Protein AF-A0A9D1J1M6-F1 (afdb_monomer)

InterPro domains:
  IPR025648 Protein of unknown function DUF4358 [PF14270] (63-153)

Nearest PDB structures (foldseek):
  5a3x-assembly3_C  TM=3.896E-01  e=3.042E+00  Homo sapiens
  5aik-assembly4_D  TM=3.920E-01  e=4.622E+00  Homo sapiens
  3anq-assembly3_C  TM=3.663E-01  e=5.208E+00  Homo sapiens

Organism: NCBI:txid2840830

Solvent-accessible surface area (backbone atoms only — not comparable to full-atom values): 14578 Å² total; per-residue (Å²): 144,85,88,88,88,83,91,82,84,89,84,86,86,82,89,84,83,88,88,88,80,90,83,89,82,94,80,86,86,83,83,82,80,76,77,74,76,79,76,79,65,79,86,78,87,47,69,66,58,43,52,48,37,28,45,62,66,43,50,92,50,50,63,45,72,33,79,52,50,72,70,54,40,44,74,65,63,33,82,63,88,50,54,70,45,74,52,34,28,29,36,79,52,85,90,53,76,32,31,44,39,41,33,31,31,32,92,96,28,32,66,63,52,48,51,37,51,48,53,40,51,50,53,55,74,70,48,78,87,52,71,89,50,45,32,46,59,69,32,34,48,78,49,79,55,82,45,34,37,33,40,44,26,46,52,62,83,81,88,64,93,80,75,54,62,66,63,45,24,55,52,22,33,62,39,22,44,49,39,53,51,29,38,51,50,57,80,63,62,67,82,78,77,72,76,71,78,73,82,72,77,78,74,72,84,77,88,84,82,85,84,83,88,82,90,86,91,81,88,83,88,80,86,90,132

Radius of gyration: 32.68 Å; Cα contacts (8 Å, |Δi|>4): 238; chains: 1; bounding box: 110×43×85 Å

Secondary structure (DSSP, 8-state):
-----------------------------S----------PPPPP-HHHHHHHHHHHHGGG--EEEEPPHHHHHHTT---TTEEEEEEEEESSTT---EEEEEEEPTT-HHHHHHHHHHHHHHHHH-TT-GGGHHHHHT-EEEEETTEEEEEE------S----HHHHHHHHHHHHHHHHHHHHHHHT-------------------------------------

Sequence (225 aa):
MKKIIALFLAAAMAVSALTACSSGEEGSPSGSSSSAAESSAPYEFTLDGAYQAVVNAYGEDFLPSMDITEEQLQDMGIDTQYFEEFKAQGPMISTHVDTLIAVKAQPEHAEDVEDELNKYRDSLLEGMNYPMNMPKIQASEVAVYDDYVFFVMLGKYNDTDETDEAALLDYYVEQNDRGLEALHAYFNYQDPVLPEPSESSAESPDSSEEPAASESSAESSAAAQ

pLDDT: mean 78.7, std 23.25, range [30.12, 98.94]

Mean predicted aligned error: 15.89 Å

Structure (mmCIF, N/CA/C/O backbone):
data_AF-A0A9D1J1M6-F1
#
_entry.id   AF-A0A9D1J1M6-F1
#
loop_
_atom_site.group_PDB
_atom_site.id
_atom_site.type_symbol
_atom_site.label_atom_id
_atom_site.label_alt_id
_atom_site.label_comp_id
_atom_site.label_asym_id
_atom_site.label_entity_id
_atom_site.label_seq_id
_atom_site.pdbx_PDB_ins_code
_atom_site.Cartn_x
_atom_site.Cartn_y
_atom_site.Cartn_z
_atom_site.occupancy
_atom_site.B_iso_or_equiv
_atom_site.auth_seq_id
_atom_site.auth_comp_id
_atom_site.auth_asym_id
_atom_site.auth_atom_id
_atom_site.pdbx_PDB_model_num
ATOM 1 N N . MET A 1 1 ? -45.047 -3.208 6.866 1.00 41.97 1 MET A N 1
ATOM 2 C CA . MET A 1 1 ? -45.846 -3.976 7.852 1.00 41.97 1 MET A CA 1
ATOM 3 C C . MET A 1 1 ? -45.294 -5.390 7.987 1.00 41.97 1 MET A C 1
ATOM 5 O O . MET A 1 1 ? -45.596 -6.218 7.142 1.00 41.97 1 MET A O 1
ATOM 9 N N . LYS A 1 2 ? -44.523 -5.664 9.041 1.00 32.91 2 LYS A N 1
ATOM 10 C CA . LYS A 1 2 ? -44.634 -6.835 9.931 1.00 32.91 2 LYS A CA 1
ATOM 11 C C . LYS A 1 2 ? -43.603 -6.632 11.044 1.00 32.91 2 LYS A C 1
ATOM 13 O O . LYS A 1 2 ? -42.450 -6.337 10.771 1.00 32.91 2 LYS A O 1
ATOM 18 N N . LYS A 1 3 ? -44.092 -6.669 12.278 1.00 40.22 3 LYS A N 1
ATOM 19 C CA . LYS A 1 3 ? -43.368 -6.427 13.526 1.00 40.22 3 LYS A CA 1
ATOM 20 C C . LYS A 1 3 ? -42.848 -7.767 14.030 1.00 40.22 3 LYS A C 1
ATOM 22 O O . LYS A 1 3 ? -43.642 -8.704 14.021 1.00 40.22 3 LYS A O 1
ATOM 27 N N . ILE A 1 4 ? -41.627 -7.831 14.556 1.00 61.72 4 ILE A N 1
ATOM 28 C CA . ILE A 1 4 ? -41.276 -8.817 15.586 1.00 61.72 4 ILE A CA 1
ATOM 29 C C . ILE A 1 4 ? -40.471 -8.093 16.668 1.00 61.72 4 ILE A C 1
ATOM 31 O O . ILE A 1 4 ? -39.508 -7.390 16.388 1.00 61.72 4 ILE A O 1
ATOM 35 N N . ILE A 1 5 ? -40.986 -8.211 17.888 1.00 54.03 5 ILE A N 1
ATOM 36 C CA . ILE A 1 5 ? -40.545 -7.623 19.151 1.00 54.03 5 ILE A CA 1
ATOM 37 C C . ILE A 1 5 ? -40.039 -8.785 20.012 1.00 54.03 5 ILE A C 1
ATOM 39 O O . ILE A 1 5 ? -40.757 -9.775 20.128 1.00 54.03 5 ILE A O 1
ATOM 43 N N . ALA A 1 6 ? -38.882 -8.628 20.652 1.00 53.47 6 ALA A N 1
ATOM 44 C CA . ALA A 1 6 ? -38.456 -9.294 21.896 1.00 53.47 6 ALA A CA 1
ATOM 45 C C . ALA A 1 6 ? -37.177 -8.554 22.339 1.00 53.47 6 ALA A C 1
ATOM 47 O O . ALA A 1 6 ? -36.245 -8.496 21.552 1.00 53.47 6 ALA A O 1
ATOM 48 N N . LEU A 1 7 ? -37.040 -7.801 23.437 1.00 44.91 7 LEU A N 1
ATOM 49 C CA . LEU A 1 7 ? -37.496 -7.830 24.836 1.00 44.91 7 LEU A CA 1
ATOM 50 C C . LEU A 1 7 ? -36.997 -9.023 25.671 1.00 44.91 7 LEU A C 1
ATOM 52 O O . LEU A 1 7 ? -37.720 -9.993 25.856 1.00 44.91 7 LEU A O 1
ATOM 56 N N . PHE A 1 8 ? -35.805 -8.862 26.255 1.00 43.75 8 PHE A N 1
ATOM 57 C CA . PHE A 1 8 ? -35.346 -9.492 27.504 1.00 43.75 8 PHE A CA 1
ATOM 58 C C . PHE A 1 8 ? -34.552 -8.420 28.273 1.00 43.75 8 PHE A C 1
ATOM 60 O O . PHE A 1 8 ? -33.518 -7.964 27.806 1.00 43.75 8 PHE A O 1
ATOM 67 N N . LEU A 1 9 ? -35.188 -7.681 29.184 1.00 46.19 9 LEU A N 1
ATOM 68 C CA . LEU A 1 9 ? -35.327 -7.920 30.630 1.00 46.19 9 LEU A CA 1
ATOM 69 C C . LEU A 1 9 ? -33.985 -7.953 31.391 1.00 46.19 9 LEU A C 1
ATOM 71 O O . LEU A 1 9 ? -33.238 -8.922 31.343 1.00 46.19 9 LEU A O 1
ATOM 75 N N . ALA A 1 10 ? -33.744 -6.857 32.110 1.00 53.56 10 ALA A N 1
ATOM 76 C CA . ALA A 1 10 ? -32.601 -6.578 32.967 1.00 53.56 10 ALA A CA 1
ATOM 77 C C . ALA A 1 10 ? -32.531 -7.459 34.226 1.00 53.56 10 ALA A C 1
ATOM 79 O O . ALA A 1 10 ? -33.561 -7.827 34.789 1.00 53.56 10 ALA A O 1
ATOM 80 N N . ALA A 1 11 ? -31.317 -7.638 34.753 1.00 44.97 11 ALA A N 1
ATOM 81 C CA . ALA A 1 11 ? -31.084 -7.842 36.179 1.00 44.97 11 ALA A CA 1
ATOM 82 C C . ALA A 1 11 ? -29.727 -7.238 36.576 1.00 44.97 11 ALA A C 1
ATOM 84 O O . ALA A 1 11 ? -28.669 -7.713 36.176 1.00 44.97 11 ALA A O 1
ATOM 85 N N . ALA A 1 12 ? -29.799 -6.151 37.341 1.00 52.84 12 ALA A N 1
ATOM 86 C CA . ALA A 1 12 ? -28.701 -5.570 38.102 1.00 52.84 12 ALA A CA 1
ATOM 87 C C . ALA A 1 12 ? -28.441 -6.375 39.395 1.00 52.84 12 ALA A C 1
ATOM 89 O O . ALA A 1 12 ? -29.266 -7.213 39.758 1.00 52.84 12 ALA A O 1
ATOM 90 N N . MET A 1 13 ? -27.371 -5.987 40.111 1.00 44.41 13 MET A N 1
ATOM 91 C CA . MET A 1 13 ? -26.877 -6.386 41.454 1.00 44.41 13 MET A CA 1
ATOM 92 C C . MET A 1 13 ? -25.546 -7.166 41.372 1.00 44.41 13 MET A C 1
ATOM 94 O O . MET A 1 13 ? -25.412 -8.043 40.536 1.00 44.41 13 MET A O 1
ATOM 98 N N . ALA A 1 14 ? -24.500 -6.910 42.166 1.00 51.41 14 ALA A N 1
ATOM 99 C CA . ALA A 1 14 ? -24.378 -6.168 43.419 1.00 51.41 14 ALA A CA 1
ATOM 100 C C . ALA A 1 14 ? -22.941 -5.638 43.623 1.00 51.41 14 ALA A C 1
ATOM 102 O O . ALA A 1 14 ? -21.967 -6.284 43.247 1.00 51.41 14 ALA A O 1
ATOM 103 N N . VAL A 1 15 ? -22.830 -4.490 44.297 1.00 52.12 15 VAL A N 1
ATOM 104 C CA . VAL A 1 15 ? -21.609 -3.994 44.950 1.00 52.12 15 VAL A CA 1
ATOM 105 C C . VAL A 1 15 ? -21.406 -4.769 46.255 1.00 52.12 15 VAL A C 1
ATOM 107 O O . VAL A 1 15 ? -22.364 -4.982 46.998 1.00 52.12 15 VAL A O 1
ATOM 110 N N . SER A 1 16 ? -20.173 -5.147 46.585 1.00 58.41 16 SER A N 1
ATOM 111 C CA . SER A 1 16 ? -19.791 -5.522 47.952 1.00 58.41 16 SER A CA 1
ATOM 112 C C . SER A 1 16 ? -18.374 -5.042 48.237 1.00 58.41 16 SER A C 1
ATOM 114 O O . SER A 1 16 ? -17.401 -5.549 47.690 1.00 58.41 16 SER A O 1
ATOM 116 N N . ALA A 1 17 ? -18.295 -4.021 49.085 1.00 51.38 17 ALA A N 1
ATOM 117 C CA . ALA A 1 17 ? -17.073 -3.566 49.719 1.00 51.38 17 ALA A CA 1
ATOM 118 C C . ALA A 1 17 ? -16.898 -4.250 51.087 1.00 51.38 17 ALA A C 1
ATOM 120 O O . ALA A 1 17 ? -17.879 -4.656 51.709 1.00 51.38 17 ALA A O 1
ATOM 121 N N . LEU A 1 18 ? -15.649 -4.195 51.567 1.00 58.84 18 LEU A N 1
ATOM 122 C CA . LEU A 1 18 ? -15.162 -4.386 52.940 1.00 58.84 18 LEU A CA 1
ATOM 123 C C . LEU A 1 18 ? -14.926 -5.838 53.395 1.00 58.84 18 LEU A C 1
ATOM 125 O O . LEU A 1 18 ? -15.854 -6.557 53.742 1.00 58.84 18 LEU A O 1
ATOM 129 N N . THR A 1 19 ? -13.654 -6.190 53.602 1.00 59.72 19 THR A N 1
ATOM 130 C CA . THR A 1 19 ? -13.230 -6.555 54.959 1.00 59.72 19 THR A CA 1
ATOM 131 C C . THR A 1 19 ? -11.745 -6.271 55.158 1.00 59.72 19 THR A C 1
ATOM 133 O O . THR A 1 19 ? -10.896 -6.656 54.359 1.00 59.72 19 THR A O 1
ATOM 136 N N . ALA A 1 20 ? -11.467 -5.544 56.232 1.00 54.44 20 ALA A N 1
ATOM 137 C CA . ALA A 1 20 ? -10.157 -5.195 56.735 1.00 54.44 20 ALA A CA 1
ATOM 138 C C . ALA A 1 20 ? -9.990 -5.875 58.101 1.00 54.44 20 ALA A C 1
ATOM 140 O O . ALA A 1 20 ? -10.814 -5.670 58.990 1.00 54.44 20 ALA A O 1
ATOM 141 N N . CYS A 1 21 ? -8.913 -6.639 58.274 1.00 52.03 21 CYS A N 1
ATOM 142 C CA . CYS A 1 21 ? -8.329 -7.044 59.559 1.00 52.03 21 CYS A CA 1
ATOM 143 C C . CYS A 1 21 ? -6.807 -7.061 59.327 1.00 52.03 21 CYS A C 1
ATOM 145 O O . CYS A 1 21 ? -6.339 -7.796 58.469 1.00 52.03 21 CYS A O 1
ATOM 147 N N . SER A 1 22 ? -6.041 -6.081 59.812 1.00 46.88 22 SER A N 1
ATOM 148 C CA . SER A 1 22 ? -5.546 -5.900 61.189 1.00 46.88 22 SER A CA 1
ATOM 149 C C . SER A 1 22 ? -4.535 -6.967 61.625 1.00 46.88 22 SER A C 1
ATOM 151 O O . SER A 1 22 ? -4.914 -8.074 61.996 1.00 46.88 22 SER A O 1
ATOM 153 N N . SER A 1 23 ? -3.253 -6.586 61.629 1.00 39.72 23 SER A N 1
ATOM 154 C CA . SER A 1 23 ? -2.281 -6.792 62.718 1.00 39.72 23 SER A CA 1
ATOM 155 C C . SER A 1 23 ? -1.057 -5.909 62.437 1.00 39.72 23 SER A C 1
ATOM 157 O O . SER A 1 23 ? -0.583 -5.868 61.304 1.00 39.72 23 SER A O 1
AT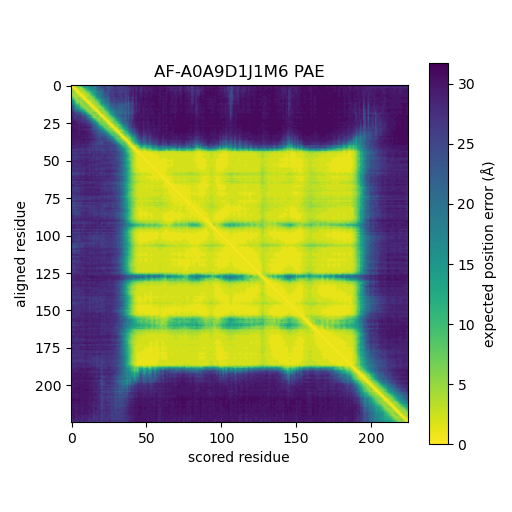OM 159 N N . GLY A 1 24 ? -0.631 -5.124 63.429 1.00 37.62 24 GLY A N 1
ATOM 160 C CA . GLY A 1 24 ? 0.495 -4.192 63.327 1.00 37.62 24 GLY A CA 1
ATOM 161 C C . GLY A 1 24 ? 1.842 -4.844 63.638 1.00 37.62 24 GLY A C 1
ATOM 162 O O . GLY A 1 24 ? 1.874 -5.906 64.245 1.00 37.62 24 GLY A O 1
ATOM 163 N N . GLU A 1 25 ? 2.929 -4.219 63.185 1.00 31.42 25 GLU A N 1
ATOM 164 C CA . GLU A 1 25 ? 4.018 -3.649 63.998 1.00 31.42 25 GLU A CA 1
ATOM 165 C C . GLU A 1 25 ? 5.053 -3.011 63.042 1.00 31.42 25 GLU A C 1
ATOM 167 O O . GLU A 1 25 ? 5.171 -3.409 61.883 1.00 31.42 25 GLU A O 1
ATOM 172 N N . GLU A 1 26 ? 5.764 -1.979 63.500 1.00 38.53 26 GLU A N 1
ATOM 173 C CA . GLU A 1 26 ? 6.730 -1.201 62.718 1.00 38.53 26 GLU A CA 1
ATOM 174 C C . GLU A 1 26 ? 8.027 -1.972 62.409 1.00 38.53 26 GLU A C 1
ATOM 176 O O . GLU A 1 26 ? 8.624 -2.593 63.287 1.00 38.53 26 GLU A O 1
ATOM 181 N N . GLY A 1 27 ? 8.512 -1.847 61.169 1.00 31.48 27 GLY A N 1
ATOM 182 C CA . GLY A 1 27 ? 9.841 -2.299 60.754 1.00 31.48 27 GLY A CA 1
ATOM 183 C C . GLY A 1 27 ? 10.043 -2.218 59.239 1.00 31.48 27 GLY A C 1
ATOM 184 O O . GLY A 1 27 ? 9.613 -3.095 58.502 1.00 31.48 27 GLY A O 1
ATOM 185 N N . SER A 1 28 ? 10.705 -1.165 58.756 1.00 35.59 28 SER A N 1
ATOM 186 C CA . SER A 1 28 ? 11.415 -1.179 57.462 1.00 35.59 28 SER A CA 1
ATOM 187 C C . SER A 1 28 ? 12.867 -1.628 57.691 1.00 35.59 28 SER A C 1
ATOM 189 O O . SER A 1 28 ? 13.349 -1.444 58.810 1.00 35.59 28 SER A O 1
ATOM 191 N N . PRO A 1 29 ? 13.626 -2.091 56.677 1.00 49.19 29 PRO A N 1
ATOM 192 C CA . PRO A 1 29 ? 13.302 -2.205 55.251 1.00 49.19 29 PRO A CA 1
ATOM 193 C C . PRO A 1 29 ? 13.579 -3.617 54.680 1.00 49.19 29 PRO A C 1
ATOM 195 O O . PRO A 1 29 ? 14.157 -4.463 55.354 1.00 49.19 29 PRO A O 1
ATOM 198 N N . SER A 1 30 ? 13.259 -3.804 53.395 1.00 33.66 30 SER A N 1
ATOM 199 C CA . SER A 1 30 ? 13.813 -4.807 52.459 1.00 33.66 30 SER A CA 1
ATOM 200 C C . SER A 1 30 ? 12.783 -5.783 51.889 1.00 33.66 30 SER A C 1
ATOM 202 O O . SER A 1 30 ? 12.118 -6.515 52.614 1.00 33.66 30 SER A O 1
ATOM 204 N N . GLY A 1 31 ? 12.728 -5.808 50.553 1.00 40.62 31 GLY A N 1
ATOM 205 C CA . GLY A 1 31 ? 12.263 -6.956 49.782 1.00 40.62 31 GLY A CA 1
ATOM 206 C C . GLY A 1 31 ? 10.753 -7.129 49.680 1.00 40.62 31 GLY A C 1
ATOM 207 O O . GLY A 1 31 ? 10.252 -8.192 50.021 1.00 40.62 31 GLY A O 1
ATOM 208 N N . SER A 1 32 ? 10.024 -6.137 49.163 1.00 30.12 32 SER A N 1
ATOM 209 C CA . SER A 1 32 ? 8.703 -6.431 48.601 1.00 30.12 32 SER A CA 1
ATOM 210 C C . SER A 1 32 ? 8.890 -6.742 47.127 1.00 30.12 32 SER A C 1
ATOM 212 O O . SER A 1 32 ? 9.084 -5.845 46.309 1.00 30.12 32 SER A O 1
ATOM 214 N N . SER A 1 33 ? 8.864 -8.036 46.820 1.00 40.50 33 SER A N 1
ATOM 215 C CA . SER A 1 33 ? 8.542 -8.557 45.503 1.00 40.50 33 SER A CA 1
ATOM 216 C C . SER A 1 33 ? 7.266 -7.874 45.023 1.00 40.50 33 SER A C 1
ATOM 218 O O . SER A 1 33 ? 6.165 -8.181 45.486 1.00 40.50 33 SER A O 1
ATOM 220 N N . SER A 1 34 ? 7.422 -6.914 44.121 1.00 33.53 34 SER A N 1
ATOM 221 C CA . SER A 1 34 ? 6.343 -6.503 43.245 1.00 33.53 34 SER A CA 1
ATOM 222 C C . SER A 1 34 ? 6.053 -7.714 42.374 1.00 33.53 34 SER A C 1
ATOM 224 O O . SER A 1 34 ? 6.755 -7.964 41.398 1.00 33.53 34 SER A O 1
ATOM 226 N N . SER A 1 35 ? 5.057 -8.506 42.759 1.00 41.12 35 SER A N 1
ATOM 227 C CA . SER A 1 35 ? 4.326 -9.317 41.803 1.00 41.12 35 SER A CA 1
ATOM 228 C C . SER A 1 35 ? 3.724 -8.340 40.798 1.00 41.12 35 SER A C 1
ATOM 230 O O . SER A 1 35 ? 2.645 -7.781 40.998 1.00 41.12 35 SER A O 1
ATOM 232 N N . ALA A 1 36 ? 4.488 -8.070 39.740 1.00 38.53 36 ALA A N 1
ATOM 233 C CA . ALA A 1 36 ? 3.947 -7.581 38.495 1.00 38.53 36 ALA A CA 1
ATOM 234 C C . ALA A 1 36 ? 3.002 -8.686 38.031 1.00 38.53 36 ALA A C 1
ATOM 236 O O . ALA A 1 36 ? 3.422 -9.702 37.488 1.00 38.53 36 ALA A O 1
ATOM 237 N N . ALA A 1 37 ? 1.723 -8.535 38.366 1.00 38.81 37 ALA A N 1
ATOM 238 C CA . ALA A 1 37 ? 0.686 -9.170 37.592 1.00 38.81 37 ALA A CA 1
ATOM 239 C C . ALA A 1 37 ? 0.884 -8.643 36.169 1.00 38.81 37 ALA A C 1
ATOM 241 O O . ALA A 1 37 ? 0.565 -7.486 35.888 1.00 38.81 37 ALA A O 1
ATOM 242 N N . GLU A 1 38 ? 1.511 -9.460 35.325 1.00 43.31 38 GLU A N 1
ATOM 243 C CA . GLU A 1 38 ? 1.530 -9.263 33.886 1.00 43.31 38 GLU A CA 1
ATOM 244 C C . GLU A 1 38 ? 0.080 -9.278 33.423 1.00 43.31 38 GLU A C 1
ATOM 246 O O . GLU A 1 38 ? -0.565 -10.310 33.254 1.00 43.31 38 GLU A O 1
ATOM 251 N N . SER A 1 39 ? -0.470 -8.076 33.316 1.00 42.88 39 SER A N 1
ATOM 252 C CA . SER A 1 39 ? -1.689 -7.822 32.583 1.00 42.88 39 SER A CA 1
ATOM 253 C C . SER A 1 39 ? -1.329 -7.937 31.108 1.00 42.88 39 SER A C 1
ATOM 255 O O . SER A 1 39 ? -1.048 -6.925 30.469 1.00 42.88 39 SER A O 1
ATOM 257 N N . SER A 1 40 ? -1.345 -9.156 30.569 1.00 54.44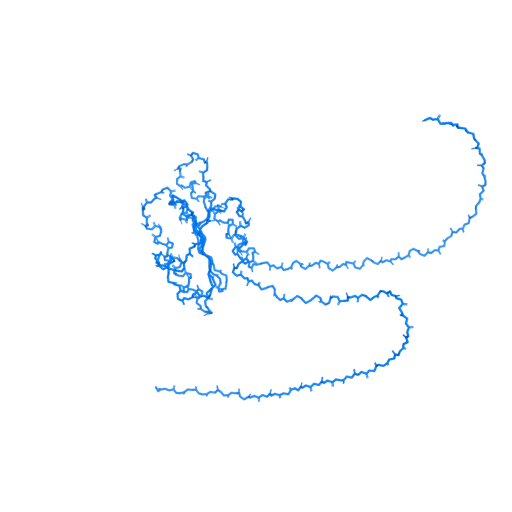 40 SER A N 1
ATOM 258 C CA . SER A 1 40 ? -1.388 -9.386 29.126 1.00 54.44 40 SER A CA 1
ATOM 259 C C . SER A 1 40 ? -2.766 -8.941 28.619 1.00 54.44 40 SER A C 1
ATOM 261 O O . SER A 1 40 ? -3.666 -9.752 28.382 1.00 54.44 40 SER A O 1
ATOM 263 N N . ALA A 1 41 ? -2.981 -7.625 28.546 1.00 54.28 41 ALA A N 1
ATOM 264 C CA . ALA A 1 41 ? -4.048 -7.098 27.714 1.00 54.28 41 ALA A CA 1
ATOM 265 C C . ALA A 1 41 ? -3.773 -7.595 26.285 1.00 54.28 41 ALA A C 1
ATOM 267 O O . ALA A 1 41 ? -2.607 -7.605 25.881 1.00 54.28 41 ALA A O 1
ATOM 268 N N . PRO A 1 42 ? -4.794 -8.060 25.545 1.00 64.31 42 PRO A N 1
ATOM 269 C CA . PRO A 1 42 ? -4.594 -8.475 24.165 1.00 64.31 42 PRO A CA 1
ATOM 270 C C . PRO A 1 42 ? -3.923 -7.330 23.405 1.00 64.31 42 PRO A C 1
ATOM 272 O O . PRO A 1 42 ? -4.340 -6.178 23.536 1.00 64.31 42 PRO A O 1
ATOM 275 N N . TYR A 1 43 ? -2.852 -7.647 22.676 1.00 70.31 43 TYR A N 1
ATOM 276 C CA . TYR A 1 43 ? -2.186 -6.684 21.810 1.00 70.31 43 TYR A CA 1
ATOM 277 C C . TYR A 1 43 ? -3.221 -6.132 20.824 1.00 70.31 43 TYR A C 1
ATOM 279 O O . TYR A 1 43 ? -3.854 -6.898 20.099 1.00 70.31 43 TYR A O 1
ATOM 287 N N . GLU A 1 44 ? -3.446 -4.819 20.850 1.00 85.69 44 GLU A N 1
ATOM 288 C CA . GLU A 1 44 ? -4.394 -4.162 19.954 1.00 85.69 44 GLU A CA 1
ATOM 289 C C . GLU A 1 44 ? -3.656 -3.718 18.689 1.00 85.69 44 GLU A C 1
ATOM 291 O O . GLU A 1 44 ? -2.724 -2.911 18.746 1.00 85.69 44 GLU A O 1
ATOM 296 N N . PHE A 1 45 ? -4.069 -4.254 17.541 1.00 92.50 45 PHE A N 1
ATOM 297 C CA . PHE A 1 45 ? -3.564 -3.811 16.247 1.00 92.50 45 PHE A CA 1
ATOM 298 C C . PHE A 1 45 ? -4.104 -2.423 15.911 1.00 92.50 45 PHE A C 1
ATOM 300 O O . PHE A 1 45 ? -5.273 -2.126 16.150 1.00 92.50 45 PHE A O 1
ATOM 307 N N . THR A 1 46 ? -3.253 -1.585 15.323 1.00 96.69 46 THR A N 1
ATOM 308 C CA . THR A 1 46 ? -3.599 -0.223 14.900 1.00 96.69 46 THR A CA 1
ATOM 309 C C . THR A 1 46 ? -3.198 -0.008 13.449 1.00 96.69 46 THR A C 1
ATOM 311 O O . THR A 1 46 ? -2.225 -0.604 12.975 1.00 96.69 46 THR A O 1
ATOM 314 N N . LEU A 1 47 ? -3.904 0.892 12.759 1.00 98.06 47 LEU A N 1
ATOM 315 C CA . LEU A 1 47 ? -3.585 1.238 11.377 1.00 98.06 47 LEU A CA 1
ATOM 316 C C . LEU A 1 47 ? -2.169 1.821 11.257 1.00 98.06 47 LEU A C 1
ATOM 318 O O . LEU A 1 47 ? -1.402 1.398 10.393 1.00 98.06 47 LEU A O 1
ATOM 322 N N . ASP A 1 48 ? -1.794 2.752 12.144 1.00 97.75 48 ASP A N 1
ATOM 323 C CA . ASP A 1 48 ? -0.448 3.338 12.132 1.00 97.75 48 ASP A CA 1
ATOM 324 C C . ASP A 1 48 ? 0.629 2.289 12.436 1.00 97.75 48 ASP A C 1
ATOM 326 O O . ASP A 1 48 ? 1.653 2.272 11.761 1.00 97.75 48 ASP A O 1
ATOM 330 N N . GLY A 1 49 ? 0.392 1.358 13.366 1.00 97.62 49 GLY A N 1
ATOM 331 C CA . GLY A 1 49 ? 1.328 0.268 13.649 1.00 97.62 49 GLY A CA 1
ATOM 332 C C . GLY A 1 49 ? 1.587 -0.625 12.432 1.00 97.62 49 GLY A C 1
ATOM 333 O O . GLY A 1 49 ? 2.746 -0.865 12.089 1.00 97.62 49 GLY A O 1
ATOM 334 N N . ALA A 1 50 ? 0.526 -1.045 11.736 1.00 98.25 50 ALA A N 1
ATOM 335 C CA . ALA A 1 50 ? 0.634 -1.820 10.500 1.00 98.25 50 ALA A CA 1
ATOM 336 C C . ALA A 1 50 ? 1.343 -1.024 9.390 1.00 98.25 50 ALA A C 1
ATOM 338 O O . ALA A 1 50 ? 2.254 -1.532 8.735 1.00 98.25 50 ALA A O 1
ATOM 339 N N . TYR A 1 51 ? 0.991 0.254 9.223 1.00 98.56 51 TYR A N 1
ATOM 340 C CA . TYR A 1 51 ? 1.635 1.145 8.259 1.00 98.56 51 TYR A CA 1
ATOM 341 C C . TYR A 1 51 ? 3.139 1.282 8.528 1.00 98.56 51 TYR A C 1
ATOM 343 O O . TYR A 1 51 ? 3.956 1.159 7.617 1.00 98.56 51 TYR A O 1
ATOM 351 N N . GLN A 1 52 ? 3.529 1.515 9.785 1.00 98.38 52 GLN A N 1
ATOM 352 C CA . GLN A 1 52 ? 4.935 1.633 10.170 1.00 98.38 52 GLN A CA 1
ATOM 353 C C . GLN A 1 52 ? 5.688 0.311 10.017 1.00 98.38 52 GLN A C 1
ATOM 355 O O . GLN A 1 52 ? 6.874 0.337 9.699 1.00 98.38 52 GLN A O 1
ATOM 360 N N . ALA A 1 53 ? 5.036 -0.840 10.205 1.00 98.31 53 ALA A N 1
ATOM 361 C CA . ALA A 1 53 ? 5.653 -2.136 9.930 1.00 98.31 53 ALA A CA 1
ATOM 362 C C . ALA A 1 53 ? 6.097 -2.233 8.462 1.00 98.31 53 ALA A C 1
ATOM 364 O O . ALA A 1 53 ? 7.245 -2.595 8.199 1.00 98.31 53 ALA A O 1
ATOM 365 N N . VAL A 1 54 ? 5.240 -1.809 7.524 1.00 98.56 54 VAL A N 1
ATOM 366 C CA . VAL A 1 54 ? 5.588 -1.732 6.098 1.00 98.56 54 VAL A CA 1
ATOM 367 C C . VAL A 1 54 ? 6.727 -0.740 5.870 1.00 98.56 54 VAL A C 1
ATOM 369 O O . VAL A 1 54 ? 7.748 -1.118 5.305 1.00 98.56 54 VAL A O 1
ATOM 372 N N . VAL A 1 55 ? 6.619 0.501 6.358 1.00 98.19 55 VAL A N 1
ATOM 373 C CA . VAL A 1 55 ? 7.680 1.520 6.195 1.00 98.19 55 VAL A CA 1
ATOM 374 C C . VAL A 1 55 ? 9.036 1.006 6.690 1.00 98.19 55 VAL A C 1
ATOM 376 O O . VAL A 1 55 ? 10.042 1.129 5.992 1.00 98.19 55 VAL A O 1
ATOM 379 N N . ASN A 1 56 ? 9.071 0.370 7.862 1.00 97.94 56 ASN A N 1
ATOM 380 C CA . ASN A 1 56 ? 10.293 -0.180 8.447 1.00 97.94 56 ASN A CA 1
ATOM 381 C C . ASN A 1 56 ? 10.874 -1.345 7.634 1.00 97.94 56 ASN A C 1
ATOM 383 O O . ASN A 1 56 ? 12.095 -1.490 7.584 1.00 97.94 56 ASN A O 1
ATOM 387 N N . ALA A 1 57 ? 10.034 -2.159 6.987 1.00 97.94 57 ALA A N 1
ATOM 388 C CA . ALA A 1 57 ? 10.484 -3.269 6.146 1.00 97.94 57 ALA A CA 1
ATOM 389 C C . ALA A 1 57 ? 11.259 -2.798 4.902 1.00 97.94 57 ALA A C 1
ATOM 391 O O . ALA A 1 57 ? 12.149 -3.508 4.420 1.00 97.94 57 ALA A O 1
ATOM 392 N N . TYR A 1 58 ? 10.959 -1.593 4.407 1.00 97.06 58 TYR A N 1
ATOM 393 C CA . TYR A 1 58 ? 11.670 -0.972 3.287 1.00 97.06 58 TYR A CA 1
ATOM 394 C C . TYR A 1 58 ? 12.796 -0.032 3.736 1.00 97.06 58 TYR A C 1
ATOM 396 O O . TYR A 1 58 ? 13.821 0.051 3.060 1.00 97.06 58 TYR A O 1
ATOM 404 N N . GLY A 1 59 ? 12.658 0.652 4.874 1.00 96.06 59 GLY A N 1
ATOM 405 C CA . GLY A 1 59 ? 13.666 1.593 5.361 1.00 96.06 59 GLY A CA 1
ATOM 406 C C . GLY A 1 59 ? 13.928 2.712 4.347 1.00 96.06 59 GLY A C 1
ATOM 407 O O . GLY A 1 59 ? 13.012 3.435 3.966 1.00 96.06 59 GLY A O 1
ATOM 408 N N . GLU A 1 60 ? 15.175 2.848 3.890 1.00 93.31 60 GLU A N 1
ATOM 409 C CA . GLU A 1 60 ? 15.553 3.846 2.873 1.00 93.31 60 GLU A CA 1
ATOM 410 C C . GLU A 1 60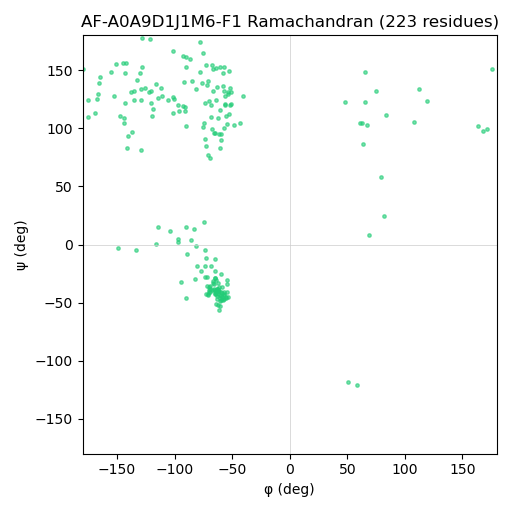 ? 14.964 3.554 1.481 1.00 93.31 60 GLU A C 1
ATOM 412 O O . GLU A 1 60 ? 14.875 4.463 0.658 1.00 93.31 60 GLU A O 1
ATOM 417 N N . ASP A 1 61 ? 14.525 2.316 1.224 1.00 94.44 61 ASP A N 1
ATOM 418 C CA . ASP A 1 61 ? 13.878 1.929 -0.034 1.00 94.44 61 ASP A CA 1
ATOM 419 C C . ASP A 1 61 ? 12.381 2.305 -0.068 1.00 94.44 61 ASP A C 1
ATOM 421 O O . ASP A 1 61 ? 11.709 2.056 -1.070 1.00 94.44 61 ASP A O 1
ATOM 425 N N . PHE A 1 62 ? 11.830 2.895 1.003 1.00 96.06 62 PHE A N 1
ATOM 426 C CA . PHE A 1 62 ? 10.444 3.362 1.021 1.00 96.06 62 PHE A CA 1
ATOM 427 C C . PHE A 1 62 ? 10.310 4.659 0.209 1.00 96.06 62 PHE A C 1
ATOM 429 O O . PHE A 1 62 ? 10.672 5.746 0.660 1.00 96.06 62 PHE A O 1
ATOM 436 N N . LEU A 1 63 ? 9.805 4.538 -1.020 1.00 94.69 63 LEU A N 1
ATOM 437 C CA . LEU A 1 63 ? 9.694 5.647 -1.976 1.00 94.69 63 LEU A CA 1
ATOM 438 C C . LEU A 1 63 ? 8.473 6.574 -1.803 1.00 94.69 63 LEU A C 1
ATOM 440 O O . LEU A 1 63 ? 8.594 7.759 -2.163 1.00 94.69 63 LEU A O 1
ATOM 444 N N . PRO A 1 64 ? 7.307 6.113 -1.301 1.00 97.19 64 PRO A N 1
ATOM 445 C CA . PRO A 1 64 ? 6.203 7.018 -1.023 1.00 97.19 64 PRO A CA 1
ATOM 446 C C . PRO A 1 64 ? 6.627 8.118 -0.044 1.00 97.19 64 PRO A C 1
ATOM 448 O O . PRO A 1 64 ? 7.296 7.879 0.956 1.00 97.19 64 PRO A O 1
ATOM 451 N N . SER A 1 65 ? 6.296 9.359 -0.381 1.00 96.25 65 SER A N 1
ATOM 452 C CA . SER A 1 65 ? 6.822 10.550 0.303 1.00 96.25 65 SER A CA 1
ATOM 453 C C . SER A 1 65 ? 5.858 11.735 0.312 1.00 96.25 65 SER A C 1
ATOM 455 O O . SER A 1 65 ? 6.163 12.765 0.914 1.00 96.25 65 SER A O 1
ATOM 457 N N . MET A 1 66 ? 4.699 11.606 -0.335 1.00 97.50 66 MET A N 1
ATOM 458 C CA . MET A 1 66 ? 3.606 12.566 -0.237 1.00 97.50 66 MET A CA 1
ATOM 459 C C . MET A 1 66 ? 2.362 11.880 0.296 1.00 97.50 66 MET A C 1
ATOM 461 O O . MET A 1 66 ? 1.967 10.842 -0.232 1.00 97.50 66 MET A O 1
ATOM 465 N N . ASP A 1 67 ? 1.727 12.502 1.285 1.00 98.12 67 ASP A N 1
ATOM 466 C CA . ASP A 1 67 ? 0.398 12.101 1.733 1.00 98.12 67 ASP A CA 1
ATOM 467 C C . ASP A 1 67 ? -0.615 12.295 0.600 1.00 98.12 67 ASP A C 1
ATOM 469 O O . ASP A 1 67 ? -0.613 13.321 -0.084 1.00 98.12 67 ASP A O 1
ATOM 473 N N . ILE A 1 68 ? -1.479 11.300 0.421 1.00 98.50 68 ILE A N 1
ATOM 47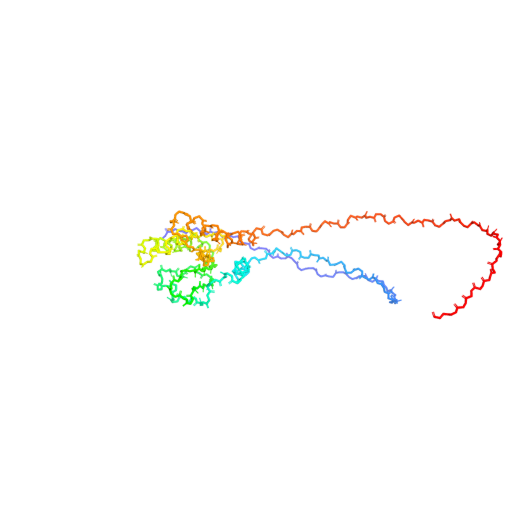4 C CA . ILE A 1 68 ? -2.631 11.353 -0.474 1.00 98.50 68 ILE A CA 1
ATOM 475 C C . ILE A 1 68 ? -3.838 11.722 0.387 1.00 98.50 68 ILE A C 1
ATOM 477 O O . ILE A 1 68 ? -4.167 11.024 1.347 1.00 98.50 68 ILE A O 1
ATOM 481 N N . THR A 1 69 ? -4.482 12.845 0.078 1.00 98.25 69 THR A N 1
ATOM 482 C CA . THR A 1 69 ? -5.686 13.288 0.789 1.00 98.25 69 THR A CA 1
ATOM 483 C C . THR A 1 69 ? -6.909 12.465 0.385 1.00 98.25 69 THR A C 1
ATOM 485 O O . THR A 1 69 ? -6.919 11.803 -0.650 1.00 98.25 69 THR A O 1
ATOM 488 N N . GLU A 1 70 ? -7.983 12.554 1.171 1.00 97.94 70 GLU A N 1
ATOM 489 C CA . GLU A 1 70 ? -9.260 11.910 0.836 1.00 97.94 70 GLU A CA 1
ATOM 490 C C . GLU A 1 70 ? -9.795 12.359 -0.537 1.00 97.94 70 GLU A C 1
ATOM 492 O O . GLU A 1 70 ? -10.217 11.532 -1.338 1.00 97.94 70 GLU A O 1
ATOM 497 N N . GLU A 1 71 ? -9.704 13.659 -0.842 1.00 98.25 71 GLU A N 1
ATOM 498 C CA . GLU A 1 71 ? -10.082 14.217 -2.150 1.00 98.25 71 GLU A CA 1
ATOM 499 C C . GLU A 1 71 ? -9.272 13.576 -3.286 1.00 98.25 71 GLU A C 1
ATOM 501 O O . GLU A 1 71 ? -9.827 13.211 -4.317 1.00 98.25 71 GLU A O 1
ATOM 506 N N . GLN A 1 72 ? -7.968 13.366 -3.079 1.00 97.94 72 GLN A N 1
ATOM 507 C CA . GLN A 1 72 ? -7.117 12.722 -4.077 1.00 97.94 72 GLN A CA 1
ATOM 508 C C . GLN A 1 72 ? -7.443 11.234 -4.252 1.00 97.94 72 GLN A C 1
ATOM 510 O O . GLN A 1 72 ? -7.399 10.751 -5.379 1.00 97.94 72 GLN A O 1
ATOM 515 N N . LEU A 1 73 ? -7.806 10.511 -3.185 1.00 98.38 73 LEU A N 1
ATOM 516 C CA . LEU A 1 73 ? -8.290 9.127 -3.298 1.00 98.38 73 LEU A CA 1
ATOM 517 C C . LEU A 1 73 ? -9.583 9.058 -4.126 1.00 98.38 73 LEU A C 1
ATOM 519 O O . LEU A 1 73 ? -9.700 8.224 -5.022 1.00 98.38 73 LEU A O 1
ATOM 523 N N . GLN A 1 74 ? -10.514 9.986 -3.900 1.00 97.75 74 GLN A N 1
ATOM 524 C CA . GLN A 1 74 ? -11.746 10.081 -4.688 1.00 97.75 74 GLN A CA 1
ATOM 525 C C . GLN A 1 74 ? -11.463 10.418 -6.160 1.00 97.75 74 GLN A C 1
ATOM 527 O O . GLN A 1 74 ? -12.061 9.814 -7.052 1.00 97.75 74 GLN A O 1
ATOM 532 N N . ASP A 1 75 ? -10.510 11.314 -6.433 1.00 97.00 75 ASP A N 1
ATOM 533 C CA . ASP A 1 75 ? -10.047 11.625 -7.793 1.00 97.00 75 ASP A CA 1
ATOM 534 C C . ASP A 1 75 ? -9.369 10.423 -8.478 1.00 97.00 75 ASP A C 1
ATOM 536 O O . ASP A 1 75 ? -9.451 10.273 -9.699 1.00 97.00 75 ASP A O 1
ATOM 540 N N . MET A 1 76 ? -8.728 9.541 -7.702 1.00 94.44 76 MET A N 1
ATOM 541 C CA . MET A 1 76 ? -8.198 8.252 -8.168 1.00 94.44 76 MET A CA 1
ATOM 542 C C . MET A 1 76 ? -9.303 7.217 -8.432 1.00 94.44 76 MET A C 1
ATOM 544 O O . MET A 1 76 ? -9.016 6.133 -8.937 1.00 94.44 76 MET A O 1
ATOM 548 N N . GLY A 1 77 ? -10.562 7.550 -8.135 1.00 96.06 77 GLY A N 1
ATOM 549 C CA . GLY A 1 77 ? -11.710 6.674 -8.322 1.00 96.06 77 GLY A CA 1
ATOM 550 C C . GLY A 1 77 ? -11.900 5.662 -7.198 1.00 96.06 77 GLY A C 1
ATOM 551 O O . GLY A 1 77 ? -12.497 4.624 -7.473 1.00 96.06 77 GLY A O 1
ATOM 552 N N . ILE A 1 78 ? -11.388 5.960 -5.995 1.00 98.25 78 ILE A N 1
ATOM 553 C CA . ILE A 1 78 ? -11.573 5.179 -4.766 1.00 9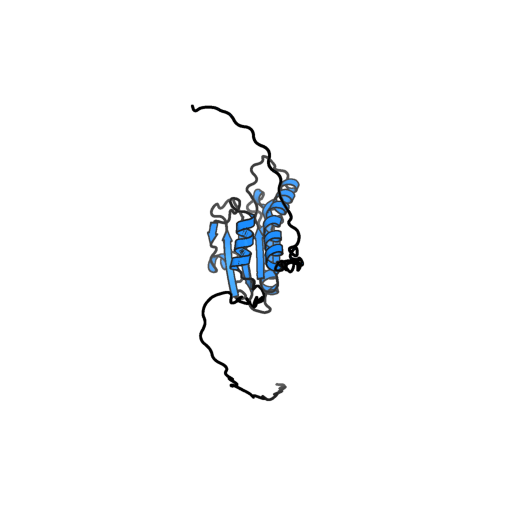8.25 78 ILE A CA 1
ATOM 554 C C . ILE A 1 78 ? -12.636 5.867 -3.905 1.00 98.25 78 ILE A C 1
ATOM 556 O O . ILE A 1 78 ? -12.428 6.968 -3.393 1.00 98.25 78 ILE A O 1
ATOM 560 N N . ASP A 1 79 ? -13.781 5.217 -3.733 1.00 96.19 79 ASP A N 1
ATOM 561 C CA . ASP A 1 79 ? -14.821 5.643 -2.799 1.00 96.19 79 ASP A CA 1
ATOM 562 C C . ASP A 1 79 ? -14.392 5.451 -1.332 1.00 96.19 79 ASP A C 1
ATOM 564 O O . ASP A 1 79 ? -14.065 4.350 -0.891 1.00 96.19 79 ASP A O 1
ATOM 568 N N . THR A 1 80 ? -14.416 6.538 -0.559 1.00 97.62 80 THR A N 1
ATOM 569 C CA . THR A 1 80 ? -13.964 6.578 0.840 1.00 97.62 80 THR A CA 1
ATOM 570 C C . THR A 1 80 ? -15.104 6.426 1.850 1.00 97.62 80 THR A C 1
ATOM 572 O O . THR A 1 80 ? -14.862 6.469 3.056 1.00 97.62 80 THR A O 1
ATOM 575 N N . GLN A 1 81 ? -16.354 6.231 1.404 1.00 97.81 81 GLN A N 1
ATOM 576 C CA . GLN A 1 81 ? -17.532 6.246 2.285 1.00 97.81 81 GLN A CA 1
ATOM 577 C C . GLN A 1 81 ? -17.512 5.189 3.403 1.00 97.81 81 GLN A C 1
ATOM 579 O O . GLN A 1 81 ? -18.156 5.387 4.436 1.00 97.81 81 GLN A O 1
ATOM 584 N N . TYR A 1 82 ? -16.783 4.088 3.202 1.00 98.25 82 TYR A N 1
ATOM 585 C CA . TYR A 1 82 ? -16.670 2.973 4.146 1.00 98.25 82 TYR A CA 1
ATOM 586 C C . TYR A 1 82 ? -15.419 3.039 5.023 1.00 98.25 82 TYR A C 1
ATOM 588 O O . TYR A 1 82 ? -15.160 2.117 5.792 1.00 98.25 82 TYR A O 1
ATOM 596 N N . PHE A 1 83 ? -14.630 4.109 4.933 1.00 98.38 83 PHE A N 1
ATOM 597 C CA . PHE A 1 83 ? -13.403 4.228 5.711 1.00 98.38 83 PHE A CA 1
ATOM 598 C C . PHE A 1 83 ? -13.754 4.713 7.125 1.00 98.38 83 PHE A C 1
ATOM 600 O O . PHE A 1 83 ? -14.554 5.635 7.302 1.00 98.38 83 PHE A O 1
ATOM 607 N N . GLU A 1 84 ? -13.181 4.078 8.145 1.00 98.38 84 GLU A N 1
ATOM 608 C CA . GLU A 1 84 ? -13.157 4.583 9.523 1.00 98.38 84 GLU A CA 1
ATOM 609 C C . GLU A 1 84 ? -11.906 5.448 9.739 1.00 98.38 84 GLU A C 1
ATOM 611 O O . GLU A 1 84 ? -11.988 6.560 10.261 1.00 98.38 84 GLU A O 1
ATOM 616 N N . GLU 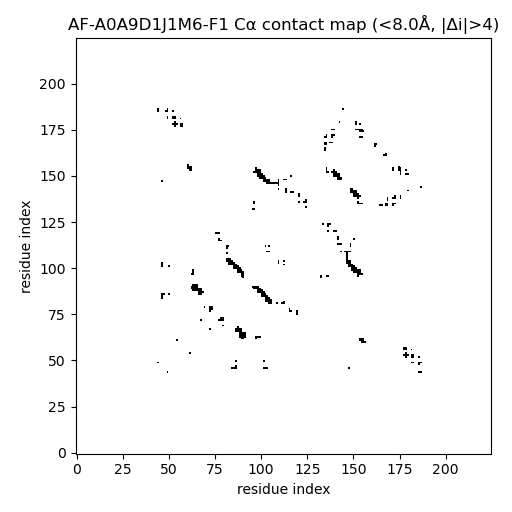A 1 85 ? -10.753 4.950 9.293 1.00 98.50 85 GLU A N 1
ATOM 617 C CA . GLU A 1 85 ? -9.450 5.617 9.334 1.00 98.50 85 GLU A CA 1
ATOM 618 C C . GLU A 1 85 ? -8.678 5.261 8.059 1.00 98.50 85 GLU A C 1
ATOM 620 O O . GLU A 1 85 ? -8.814 4.153 7.540 1.00 98.50 85 GLU A O 1
ATOM 625 N N . PHE A 1 86 ? -7.844 6.167 7.548 1.00 98.75 86 PHE A N 1
ATOM 626 C CA . PHE A 1 86 ? -6.943 5.839 6.448 1.00 98.75 86 PHE A CA 1
ATOM 627 C C . PHE A 1 86 ? -5.604 6.563 6.565 1.00 98.75 86 PHE A C 1
ATOM 629 O O . PHE A 1 86 ? -5.491 7.635 7.163 1.00 98.75 86 PHE A O 1
ATOM 636 N N . LYS A 1 87 ? -4.592 5.979 5.929 1.00 98.75 87 LYS A N 1
ATOM 637 C CA . LYS A 1 87 ? -3.287 6.584 5.697 1.00 98.75 87 LYS A CA 1
ATOM 638 C C . LYS A 1 87 ? -2.793 6.149 4.330 1.00 98.75 87 LYS A C 1
ATOM 640 O O . LYS A 1 87 ? -2.662 4.958 4.064 1.00 98.75 87 LYS A O 1
ATOM 645 N N . ALA A 1 88 ? -2.531 7.114 3.462 1.00 98.69 88 ALA A N 1
ATOM 646 C CA . ALA A 1 88 ? -2.150 6.847 2.088 1.00 98.69 88 ALA A CA 1
ATOM 647 C C . ALA A 1 88 ? -0.970 7.727 1.691 1.00 98.69 88 ALA A C 1
ATOM 649 O O . ALA A 1 88 ? -0.992 8.934 1.934 1.00 98.69 88 ALA A O 1
ATOM 650 N N . GLN A 1 89 ? 0.050 7.129 1.080 1.00 98.56 89 GLN A N 1
ATOM 651 C CA . GLN A 1 89 ? 1.174 7.860 0.510 1.00 98.56 89 GLN A CA 1
ATOM 652 C C . GLN A 1 89 ? 1.491 7.369 -0.896 1.00 98.56 89 GLN A C 1
ATOM 654 O O . GLN A 1 89 ? 1.467 6.171 -1.180 1.00 98.56 89 GLN A O 1
ATOM 659 N N . GLY A 1 90 ? 1.832 8.325 -1.754 1.00 97.31 90 GLY A N 1
ATOM 660 C CA . GLY A 1 90 ? 2.344 8.103 -3.101 1.00 97.31 90 GLY A CA 1
ATOM 661 C C . GLY A 1 90 ? 3.726 8.734 -3.279 1.00 97.31 90 GLY A C 1
ATOM 662 O O . GLY A 1 90 ? 4.243 9.406 -2.373 1.00 97.31 90 GLY A O 1
ATOM 663 N N . PRO A 1 91 ? 4.360 8.557 -4.445 1.00 94.06 91 PRO A N 1
ATOM 664 C CA . PRO A 1 91 ? 5.699 9.058 -4.680 1.00 94.06 91 PRO A CA 1
ATOM 665 C C . PRO A 1 91 ? 5.651 10.525 -5.123 1.00 94.06 91 PRO A C 1
ATOM 667 O O . PRO A 1 91 ? 4.831 10.925 -5.947 1.00 94.06 91 PRO A O 1
ATOM 670 N N . MET A 1 92 ? 6.596 11.341 -4.648 1.00 92.12 92 MET A N 1
ATOM 671 C CA . MET A 1 92 ? 6.750 12.719 -5.139 1.00 92.12 92 MET A CA 1
ATOM 672 C C . MET A 1 92 ? 7.161 12.785 -6.624 1.00 92.12 92 MET A C 1
ATOM 674 O O . MET A 1 92 ? 6.861 13.759 -7.316 1.00 92.12 92 MET A O 1
ATOM 678 N N . ILE A 1 93 ? 7.879 11.774 -7.121 1.00 87.06 93 ILE A N 1
ATOM 679 C CA . ILE A 1 93 ? 8.392 11.723 -8.495 1.00 87.06 93 ILE A CA 1
ATOM 680 C C . ILE A 1 93 ? 7.358 11.040 -9.395 1.00 87.06 93 ILE A C 1
ATOM 682 O O . ILE A 1 93 ? 7.134 9.841 -9.276 1.00 87.06 93 ILE A O 1
ATOM 686 N N . SER A 1 94 ? 6.788 11.779 -10.351 1.00 81.69 94 SER A N 1
ATOM 687 C CA . SER A 1 94 ? 5.656 11.324 -11.180 1.00 81.69 94 SER A CA 1
ATOM 688 C C . SER A 1 94 ? 5.941 10.143 -12.117 1.00 81.69 94 SER A C 1
ATOM 690 O O . SER A 1 94 ? 5.012 9.598 -12.699 1.00 81.69 94 SER A O 1
ATOM 692 N N . THR A 1 95 ? 7.206 9.771 -12.329 1.00 83.12 95 THR A N 1
ATOM 693 C CA . THR A 1 95 ? 7.557 8.565 -13.100 1.00 83.12 95 THR A CA 1
ATOM 694 C C . THR A 1 95 ? 7.453 7.289 -12.271 1.00 83.12 95 THR A C 1
ATOM 696 O O . THR A 1 95 ? 7.400 6.207 -12.848 1.00 83.12 95 THR A O 1
ATOM 699 N N . HIS A 1 96 ? 7.439 7.404 -10.942 1.00 88.50 96 HIS A N 1
ATOM 700 C CA . HIS A 1 96 ? 7.231 6.282 -10.036 1.00 88.50 96 HIS A CA 1
ATOM 701 C C . HIS A 1 96 ? 5.742 6.115 -9.750 1.00 88.50 96 HIS A C 1
ATOM 703 O O . HIS A 1 96 ? 4.977 7.077 -9.798 1.00 88.50 96 HIS A O 1
ATOM 709 N N . VAL A 1 97 ? 5.349 4.883 -9.439 1.00 92.81 97 VAL A N 1
ATOM 710 C CA . VAL A 1 97 ? 3.962 4.532 -9.099 1.00 92.81 97 VAL A CA 1
ATOM 711 C C . VAL A 1 97 ? 3.828 4.022 -7.667 1.00 92.81 97 VAL A C 1
ATOM 713 O O . VAL A 1 97 ? 2.724 3.717 -7.246 1.00 92.81 97 VAL A O 1
ATOM 716 N N . ASP A 1 98 ? 4.927 3.960 -6.909 1.00 96.25 98 ASP A N 1
ATOM 717 C CA . ASP A 1 98 ? 4.967 3.410 -5.555 1.00 96.25 98 ASP A CA 1
ATOM 718 C C . ASP A 1 98 ? 3.916 4.029 -4.638 1.00 96.25 98 ASP A C 1
ATOM 720 O O . ASP A 1 98 ? 3.998 5.207 -4.296 1.00 96.25 98 ASP A O 1
ATOM 724 N N . THR A 1 99 ? 2.934 3.225 -4.246 1.00 98.12 99 THR A N 1
ATOM 725 C CA . THR A 1 99 ? 1.760 3.679 -3.508 1.00 98.12 99 THR A CA 1
ATOM 726 C C . THR A 1 99 ? 1.441 2.677 -2.409 1.00 98.12 99 THR A C 1
ATOM 728 O O . THR A 1 99 ? 1.368 1.473 -2.654 1.00 98.12 99 THR A O 1
ATOM 731 N N . LEU A 1 100 ? 1.236 3.192 -1.199 1.00 98.81 100 LEU A N 1
ATOM 732 C CA . LEU A 1 100 ? 0.702 2.442 -0.070 1.00 98.81 100 LEU A CA 1
ATOM 733 C C . LEU A 1 100 ? -0.580 3.127 0.390 1.00 98.81 100 LEU A C 1
ATOM 735 O O . LEU A 1 100 ? -0.546 4.301 0.760 1.00 98.81 100 LEU A O 1
ATOM 739 N N . ILE A 1 101 ? -1.692 2.398 0.382 1.00 98.88 101 ILE A N 1
ATOM 740 C CA . ILE A 1 101 ? -2.971 2.845 0.942 1.00 98.88 101 ILE A CA 1
ATOM 741 C C . ILE A 1 101 ? -3.325 1.864 2.050 1.00 98.88 101 ILE A C 1
ATOM 743 O O . ILE A 1 101 ? -3.505 0.682 1.783 1.00 98.88 101 ILE A O 1
ATOM 747 N N . ALA A 1 102 ? -3.402 2.348 3.283 1.00 98.88 102 ALA A N 1
ATOM 748 C CA . ALA A 1 102 ? -3.840 1.592 4.444 1.00 98.88 102 ALA A CA 1
ATOM 749 C C . ALA A 1 102 ? -5.187 2.144 4.906 1.00 98.88 102 ALA A C 1
ATOM 751 O O . ALA A 1 102 ? -5.317 3.348 5.136 1.00 98.88 102 ALA A O 1
ATOM 752 N N . VAL A 1 103 ? -6.174 1.270 5.061 1.00 98.88 103 VAL A N 1
ATOM 753 C CA . VAL A 1 103 ? -7.531 1.626 5.468 1.00 98.88 103 VAL A CA 1
ATOM 754 C C . VAL A 1 103 ? -7.946 0.742 6.631 1.00 98.88 103 VAL A C 1
ATOM 756 O O . VAL A 1 103 ? -7.774 -0.472 6.590 1.00 98.88 103 VAL A O 1
ATOM 759 N N . LYS A 1 104 ? -8.528 1.349 7.660 1.00 98.69 104 LYS A N 1
ATOM 760 C CA . LYS A 1 104 ? -9.403 0.655 8.596 1.00 98.69 104 LYS A CA 1
ATOM 761 C C . LYS A 1 104 ? -10.833 0.891 8.122 1.00 98.69 104 LYS A C 1
ATOM 763 O O . LYS A 1 104 ? -11.280 2.038 8.072 1.00 98.69 104 LYS A O 1
ATOM 768 N N . ALA A 1 105 ? -11.516 -0.166 7.715 1.00 98.75 105 ALA A N 1
ATOM 769 C CA . ALA A 1 105 ? -12.897 -0.121 7.274 1.00 98.75 105 ALA A CA 1
ATOM 770 C C . ALA A 1 105 ? -13.842 0.092 8.463 1.00 98.75 105 ALA A C 1
ATOM 772 O O . ALA A 1 105 ? -13.541 -0.262 9.602 1.00 98.75 105 ALA A O 1
ATOM 773 N N . GLN A 1 106 ? -15.013 0.654 8.184 1.00 98.44 106 GLN A N 1
ATOM 774 C CA . GLN A 1 106 ? -16.135 0.597 9.112 1.00 98.44 106 GLN A CA 1
ATOM 775 C C . GLN A 1 106 ? -16.522 -0.873 9.366 1.00 98.44 106 GLN A C 1
ATOM 777 O O . GLN A 1 106 ? -16.330 -1.712 8.479 1.00 98.44 106 GLN A O 1
ATOM 782 N N . PRO A 1 107 ? -17.098 -1.202 10.539 1.00 96.12 107 PRO A N 1
ATOM 783 C CA . PRO A 1 107 ? -17.476 -2.574 10.859 1.00 96.12 107 PRO A CA 1
ATOM 784 C C . PRO A 1 107 ? -18.329 -3.207 9.759 1.00 96.12 107 PRO A C 1
ATOM 786 O O . PRO A 1 107 ? -19.285 -2.588 9.296 1.00 96.12 107 PRO A O 1
ATOM 789 N N . GLU A 1 108 ? -17.999 -4.446 9.389 1.00 96.38 108 GLU A N 1
ATOM 790 C CA . GLU A 1 108 ? -18.690 -5.228 8.349 1.00 96.38 108 GLU A CA 1
ATOM 791 C C . GLU A 1 108 ? -18.513 -4.703 6.906 1.00 96.38 108 GLU A C 1
ATOM 793 O O . GLU A 1 108 ? -19.144 -5.242 6.000 1.00 96.38 108 GLU A O 1
ATOM 798 N N . HIS A 1 109 ? -17.636 -3.716 6.672 1.00 98.44 109 HIS A N 1
ATOM 799 C CA . HIS A 1 109 ? -17.385 -3.116 5.351 1.00 98.44 109 HIS A CA 1
ATOM 800 C C . HIS A 1 109 ? -15.970 -3.366 4.794 1.00 98.44 109 HIS A C 1
ATOM 802 O O . HIS A 1 109 ? -15.546 -2.700 3.850 1.00 98.44 109 HIS A O 1
ATOM 808 N N . ALA A 1 110 ? -15.219 -4.321 5.351 1.00 98.44 110 ALA A N 1
ATOM 809 C CA . ALA A 1 110 ? -13.888 -4.675 4.844 1.00 98.44 110 ALA A CA 1
ATOM 810 C C . ALA A 1 110 ? -13.923 -5.152 3.377 1.00 98.44 110 ALA A C 1
ATOM 812 O O . ALA A 1 110 ? -13.084 -4.736 2.583 1.00 98.44 110 ALA A O 1
ATOM 813 N N . GLU A 1 111 ? -14.928 -5.955 3.009 1.00 98.62 111 GLU A N 1
ATOM 814 C CA . GLU A 1 111 ? -15.135 -6.442 1.634 1.00 98.62 111 GLU A CA 1
ATOM 815 C C . GLU A 1 111 ? -15.426 -5.283 0.665 1.00 98.62 111 GLU A C 1
ATOM 817 O O . GLU A 1 111 ? -14.848 -5.228 -0.416 1.00 98.62 111 GLU A O 1
ATOM 822 N N . ASP A 1 112 ? -16.236 -4.295 1.073 1.00 98.62 112 ASP A N 1
ATOM 823 C CA . ASP A 1 112 ? -16.514 -3.117 0.240 1.00 98.62 112 ASP A CA 1
ATOM 824 C C . ASP A 1 112 ? -15.239 -2.291 -0.034 1.00 98.62 112 ASP A C 1
ATOM 826 O O . ASP A 1 112 ? -15.049 -1.762 -1.131 1.00 98.62 112 ASP A O 1
ATOM 830 N N . VAL A 1 113 ? -14.351 -2.172 0.961 1.00 98.81 113 VAL A N 1
ATOM 831 C CA . VAL A 1 113 ? -13.058 -1.485 0.805 1.00 98.81 113 VAL A CA 1
ATOM 832 C C . VAL A 1 113 ? -12.096 -2.301 -0.064 1.00 98.81 113 VAL A C 1
ATOM 834 O O . VAL A 1 113 ? -11.419 -1.729 -0.919 1.00 98.81 113 VAL A O 1
ATOM 837 N N . GLU A 1 114 ? -12.032 -3.622 0.127 1.00 98.81 114 GLU A N 1
ATOM 838 C CA . GLU A 1 114 ? -11.235 -4.531 -0.706 1.00 98.81 114 GLU A CA 1
ATOM 839 C C . GLU A 1 114 ? -11.638 -4.432 -2.181 1.00 98.81 114 GLU A C 1
ATOM 841 O O . GLU A 1 114 ? -10.771 -4.278 -3.047 1.00 98.81 114 GLU A O 1
ATOM 846 N N . ASP A 1 115 ? -12.938 -4.463 -2.471 1.00 98.62 115 ASP A N 1
ATOM 847 C CA . ASP A 1 115 ? -13.478 -4.338 -3.824 1.00 98.62 115 ASP A CA 1
ATOM 848 C C . ASP A 1 115 ? -13.090 -3.002 -4.469 1.00 98.62 115 ASP A C 1
ATOM 850 O O . ASP A 1 115 ? -12.676 -2.961 -5.632 1.00 98.62 115 ASP A O 1
ATOM 854 N N . GLU A 1 116 ? -13.175 -1.899 -3.723 1.00 98.38 116 GLU A N 1
ATOM 855 C CA . GLU A 1 116 ? -12.857 -0.576 -4.256 1.00 98.38 116 GLU A CA 1
ATOM 856 C C . GLU A 1 116 ? -11.356 -0.414 -4.547 1.00 98.38 116 GLU A C 1
ATOM 858 O O . GLU A 1 116 ? -10.973 0.137 -5.586 1.00 98.38 116 GLU A O 1
ATOM 863 N N . LEU A 1 117 ? -10.491 -0.961 -3.688 1.00 98.81 117 LEU A N 1
ATOM 864 C CA . LEU A 1 117 ? -9.046 -0.964 -3.915 1.00 98.81 117 LEU A CA 1
ATOM 865 C C . LEU A 1 117 ? -8.638 -1.905 -5.058 1.00 98.81 117 LEU A C 1
ATOM 867 O O . LEU A 1 117 ? -7.755 -1.556 -5.847 1.00 98.81 117 LEU A O 1
ATOM 871 N N . ASN A 1 118 ? -9.302 -3.053 -5.217 1.00 98.69 118 ASN A N 1
ATOM 872 C CA . ASN A 1 118 ? -9.086 -3.935 -6.366 1.00 98.69 118 ASN A CA 1
ATOM 873 C C . ASN A 1 118 ? -9.565 -3.293 -7.672 1.00 98.69 118 ASN A C 1
ATOM 875 O O . ASN A 1 118 ? -8.869 -3.362 -8.682 1.00 98.69 118 ASN A O 1
ATOM 879 N N . LYS A 1 119 ? -10.691 -2.575 -7.659 1.00 98.38 119 LYS A N 1
ATOM 880 C CA . LYS A 1 119 ? -11.156 -1.802 -8.817 1.00 98.38 119 LYS A CA 1
ATOM 881 C C . LYS A 1 119 ? -10.168 -0.702 -9.211 1.00 98.38 119 LYS A C 1
ATOM 883 O O . LYS A 1 119 ? -9.917 -0.497 -10.401 1.00 98.38 119 LYS A O 1
ATOM 888 N N . TYR A 1 120 ? -9.574 -0.015 -8.236 1.00 98.00 120 TYR A N 1
ATOM 889 C CA . TYR A 1 120 ? -8.480 0.918 -8.501 1.00 98.00 120 TYR A CA 1
ATOM 890 C C . TYR A 1 120 ? -7.275 0.206 -9.132 1.00 98.00 120 TYR A C 1
ATOM 892 O O . TYR A 1 120 ? -6.793 0.642 -10.181 1.00 98.00 120 TYR A O 1
ATOM 900 N N . ARG A 1 121 ? -6.838 -0.924 -8.565 1.00 97.75 121 ARG A N 1
ATOM 901 C CA . ARG A 1 121 ? -5.756 -1.749 -9.119 1.00 97.75 121 ARG A CA 1
ATOM 902 C C . ARG A 1 121 ? -6.028 -2.177 -10.565 1.00 97.75 121 ARG A C 1
ATOM 904 O O . ARG A 1 121 ? -5.152 -2.033 -11.417 1.00 97.75 121 ARG A O 1
ATOM 911 N N . ASP A 1 122 ? -7.235 -2.641 -10.865 1.00 97.06 122 ASP A N 1
ATOM 912 C CA . ASP A 1 122 ? -7.641 -3.034 -12.217 1.00 97.06 122 ASP A CA 1
ATOM 913 C C . ASP A 1 122 ? -7.561 -1.851 -13.191 1.00 97.06 122 ASP A C 1
ATOM 915 O O . ASP A 1 122 ? -7.039 -1.988 -14.299 1.00 97.06 122 ASP A O 1
ATOM 919 N N . SER A 1 123 ? -7.965 -0.652 -12.759 1.00 95.62 123 SER A N 1
ATOM 920 C CA . SER A 1 123 ? -7.836 0.559 -13.580 1.00 95.62 123 SER A CA 1
ATOM 921 C C . SER A 1 123 ? -6.376 0.906 -13.914 1.00 95.62 123 SER A C 1
ATOM 923 O O . SER A 1 123 ? -6.091 1.393 -15.012 1.00 95.62 123 SER A O 1
ATOM 925 N N . LEU A 1 124 ? -5.435 0.618 -13.003 1.00 94.19 124 LEU A N 1
ATOM 926 C CA . LEU A 1 124 ? -4.003 0.781 -13.257 1.00 94.19 124 LEU A CA 1
ATOM 927 C C . LEU A 1 124 ? -3.502 -0.237 -14.285 1.00 94.19 124 LEU A C 1
ATOM 929 O O . LEU A 1 124 ? -2.725 0.128 -15.165 1.00 94.19 124 LEU A O 1
ATOM 933 N N . LEU A 1 125 ? -3.960 -1.490 -14.201 1.00 93.88 125 LEU A N 1
ATOM 934 C CA . LEU A 1 125 ? -3.591 -2.561 -15.133 1.00 93.88 125 LEU A CA 1
ATOM 935 C C . LEU A 1 125 ? -4.106 -2.302 -16.555 1.00 93.88 125 LEU A C 1
ATOM 937 O O . LEU A 1 125 ? -3.436 -2.639 -17.532 1.00 93.88 125 LEU A O 1
ATOM 941 N N . GLU A 1 126 ? -5.277 -1.681 -16.684 1.00 92.44 126 GLU A N 1
ATOM 942 C CA . GLU A 1 126 ? -5.834 -1.250 -17.970 1.00 92.44 126 GLU A CA 1
ATOM 943 C C . GLU A 1 126 ? -5.161 0.031 -18.506 1.00 92.44 126 GLU A C 1
ATOM 945 O O . GLU A 1 126 ? -5.166 0.308 -19.714 1.00 92.44 126 GLU A O 1
ATOM 950 N N . GLY A 1 127 ? -4.561 0.824 -17.615 1.00 84.75 127 GLY A N 1
ATOM 951 C CA . GLY A 1 127 ? -3.931 2.105 -17.902 1.00 84.75 127 GLY A CA 1
ATOM 952 C C . GLY A 1 127 ? -2.593 1.984 -18.636 1.00 84.75 127 GLY A C 1
ATOM 953 O O . GLY A 1 127 ? -1.527 2.010 -18.035 1.00 84.75 127 GLY A O 1
ATOM 954 N N . MET A 1 128 ? -2.609 1.995 -19.970 1.00 65.25 128 MET A N 1
ATOM 955 C CA . MET A 1 128 ? -1.392 1.858 -20.799 1.00 65.25 128 MET A CA 1
ATOM 956 C C . MET A 1 128 ? -0.471 3.099 -20.868 1.00 65.25 128 MET A C 1
ATOM 958 O O . MET A 1 128 ? 0.331 3.231 -21.795 1.00 65.25 128 MET A O 1
ATOM 962 N N . ASN A 1 129 ? -0.571 4.043 -19.930 1.00 70.44 129 ASN A N 1
ATOM 963 C CA . ASN A 1 129 ? 0.137 5.326 -20.027 1.00 70.44 129 ASN A CA 1
ATOM 964 C C . ASN A 1 129 ? 1.657 5.205 -19.804 1.00 70.44 129 ASN A C 1
ATOM 966 O O . ASN A 1 129 ? 2.413 5.998 -20.366 1.00 70.44 129 ASN A O 1
ATOM 970 N N . TYR A 1 130 ? 2.112 4.205 -19.037 1.00 78.56 130 TYR A N 1
ATOM 971 C CA . TYR A 1 130 ? 3.532 3.997 -18.723 1.00 78.56 130 TYR A CA 1
ATOM 972 C C . TYR A 1 130 ? 3.907 2.505 -18.718 1.00 78.56 130 TYR A C 1
ATOM 974 O O . TYR A 1 130 ? 4.004 1.906 -17.649 1.00 78.56 130 TYR A O 1
ATOM 982 N N . PRO A 1 131 ? 4.188 1.903 -19.894 1.00 83.75 131 PRO A N 1
ATOM 983 C CA . PRO A 1 131 ? 4.519 0.479 -20.009 1.00 83.75 131 PRO A CA 1
ATOM 984 C C . PRO A 1 131 ? 5.677 0.018 -19.114 1.00 83.75 131 PRO A C 1
ATOM 986 O O . PRO A 1 131 ? 5.665 -1.106 -18.635 1.00 83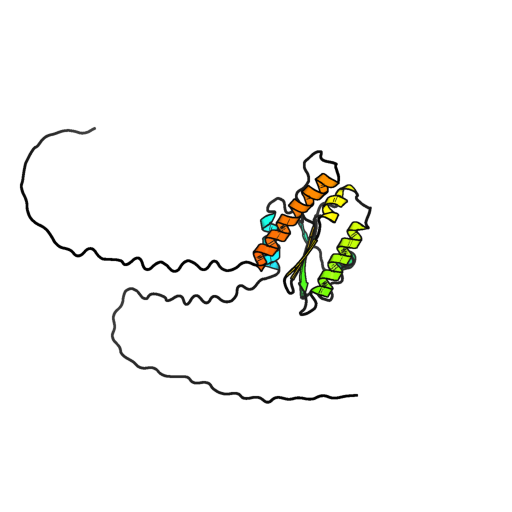.75 131 PRO A O 1
ATOM 989 N N . MET A 1 132 ? 6.649 0.894 -18.828 1.00 87.56 132 MET A N 1
ATOM 990 C CA . MET A 1 132 ? 7.780 0.563 -17.946 1.00 87.56 132 MET A CA 1
ATOM 991 C C . MET A 1 132 ? 7.364 0.286 -16.494 1.00 87.56 132 MET A C 1
ATOM 993 O O . MET A 1 132 ? 8.085 -0.403 -15.784 1.00 87.56 132 MET A O 1
ATOM 997 N N . ASN A 1 133 ? 6.210 0.798 -16.057 1.00 90.44 133 ASN A N 1
ATOM 998 C CA . ASN A 1 133 ? 5.695 0.571 -14.707 1.00 90.44 133 ASN A CA 1
ATOM 999 C C . ASN A 1 133 ? 4.816 -0.686 -14.619 1.00 90.44 133 ASN A C 1
ATOM 1001 O O . ASN A 1 133 ? 4.469 -1.090 -13.512 1.00 90.44 133 ASN A O 1
ATOM 1005 N N . MET A 1 134 ? 4.471 -1.319 -15.749 1.00 92.88 134 MET A N 1
ATOM 1006 C CA . MET A 1 134 ? 3.550 -2.461 -15.774 1.00 92.88 134 MET A CA 1
ATOM 1007 C C . MET A 1 134 ? 3.992 -3.635 -14.899 1.00 92.88 134 MET A C 1
ATOM 1009 O O . MET A 1 134 ? 3.139 -4.121 -14.161 1.00 92.88 134 MET A O 1
ATOM 1013 N N . PRO A 1 135 ? 5.273 -4.052 -14.879 1.00 94.75 135 PRO A N 1
ATOM 1014 C CA . PRO A 1 135 ? 5.714 -5.113 -13.975 1.00 94.75 135 PRO A CA 1
ATOM 1015 C C . PRO A 1 135 ? 5.439 -4.802 -12.496 1.00 94.75 135 PRO A C 1
ATOM 1017 O O . PRO A 1 135 ? 4.954 -5.656 -11.761 1.00 94.75 135 PRO A O 1
ATOM 1020 N N . LYS A 1 136 ? 5.658 -3.551 -12.064 1.00 95.38 136 LYS A N 1
ATOM 1021 C CA . LYS A 1 136 ? 5.365 -3.120 -10.688 1.00 95.38 136 LYS A CA 1
ATOM 1022 C C . LYS A 1 136 ? 3.859 -3.058 -10.408 1.00 95.38 136 LYS A C 1
ATOM 1024 O O . LYS A 1 136 ? 3.428 -3.454 -9.332 1.00 95.38 136 LYS A O 1
ATOM 1029 N N . ILE A 1 137 ? 3.053 -2.594 -11.366 1.00 95.75 137 ILE A N 1
ATOM 1030 C CA . ILE A 1 137 ? 1.587 -2.574 -11.230 1.00 95.75 137 ILE A CA 1
ATOM 1031 C C . ILE A 1 137 ? 1.041 -4.007 -11.140 1.00 95.75 137 ILE A C 1
ATOM 1033 O O . ILE A 1 137 ? 0.190 -4.288 -10.302 1.00 95.75 137 ILE A O 1
ATOM 1037 N N . GLN A 1 138 ? 1.550 -4.933 -11.955 1.00 96.81 138 GLN A N 1
ATOM 1038 C CA . GLN A 1 138 ? 1.173 -6.351 -11.922 1.00 96.81 138 GLN A CA 1
ATOM 1039 C C . GLN A 1 138 ? 1.519 -7.019 -10.587 1.00 96.81 138 GLN A C 1
ATOM 1041 O O . GLN A 1 138 ? 0.717 -7.809 -10.094 1.00 96.81 138 GLN A O 1
ATOM 1046 N N . ALA A 1 139 ? 2.662 -6.662 -9.995 1.00 97.94 139 ALA A N 1
ATOM 1047 C CA . ALA A 1 139 ? 3.093 -7.138 -8.683 1.00 97.94 139 ALA A CA 1
ATOM 1048 C C . ALA A 1 139 ? 2.315 -6.535 -7.499 1.00 97.94 139 ALA A C 1
ATOM 1050 O O . ALA A 1 139 ? 2.472 -7.004 -6.377 1.00 97.94 139 ALA A O 1
ATOM 1051 N N . SER A 1 140 ? 1.510 -5.488 -7.715 1.00 98.50 140 SER A N 1
ATOM 1052 C CA . SER A 1 140 ? 0.713 -4.893 -6.638 1.00 98.50 140 SER A CA 1
ATOM 1053 C C . SER A 1 140 ? -0.374 -5.842 -6.139 1.00 98.50 140 SER A C 1
ATOM 1055 O O . SER A 1 140 ? -0.913 -6.635 -6.918 1.00 98.50 140 SER A O 1
ATOM 1057 N N . GLU A 1 141 ? -0.751 -5.709 -4.868 1.00 98.81 141 GLU A N 1
ATOM 1058 C CA . GLU A 1 141 ? -1.760 -6.551 -4.219 1.00 98.81 141 GLU A CA 1
ATOM 1059 C C . GLU A 1 141 ? -2.642 -5.763 -3.248 1.00 98.81 141 GLU A C 1
ATOM 1061 O O . GLU A 1 141 ? -2.243 -4.722 -2.718 1.00 98.81 141 GLU A O 1
ATOM 1066 N N . VAL A 1 142 ? -3.845 -6.292 -3.009 1.00 98.88 142 VAL A N 1
ATOM 1067 C CA . VAL A 1 142 ? -4.722 -5.878 -1.912 1.00 98.88 142 VAL A CA 1
ATOM 1068 C C . VAL A 1 142 ? -4.688 -6.968 -0.841 1.00 98.88 142 VAL A C 1
ATOM 1070 O O . VAL A 1 142 ? -4.948 -8.130 -1.140 1.00 98.88 142 VAL A O 1
ATOM 1073 N N . ALA A 1 143 ? -4.355 -6.604 0.396 1.00 98.62 143 ALA A N 1
ATOM 1074 C CA . ALA A 1 143 ? -4.299 -7.512 1.538 1.00 98.62 143 ALA A CA 1
ATOM 1075 C C . ALA A 1 143 ? -5.337 -7.125 2.596 1.00 98.62 143 ALA A C 1
ATOM 1077 O O . ALA A 1 143 ? -5.483 -5.944 2.914 1.00 98.62 143 ALA A O 1
ATOM 1078 N N . VAL A 1 144 ? -6.016 -8.122 3.168 1.00 98.56 144 VAL A N 1
ATOM 1079 C CA . VAL A 1 144 ? -7.102 -7.941 4.144 1.00 98.56 144 VAL A CA 1
ATOM 1080 C C . VAL A 1 144 ? -6.775 -8.666 5.450 1.00 98.56 144 VAL A C 1
ATOM 1082 O O . VAL A 1 144 ? -6.412 -9.843 5.442 1.00 98.56 144 VAL A O 1
ATOM 1085 N N . TYR A 1 145 ? -6.936 -7.965 6.571 1.00 97.69 145 TYR A N 1
ATOM 1086 C CA . TYR A 1 145 ? -6.758 -8.460 7.936 1.00 97.69 145 TYR A CA 1
ATOM 1087 C C . TYR A 1 145 ? -7.897 -7.937 8.820 1.00 97.69 145 TYR A C 1
ATOM 1089 O O . TYR A 1 145 ? -7.837 -6.810 9.308 1.00 97.69 145 TYR A O 1
ATOM 1097 N N . ASP A 1 146 ? -8.936 -8.751 9.025 1.00 96.12 146 ASP A N 1
ATOM 1098 C CA . ASP A 1 146 ? -10.192 -8.328 9.663 1.00 96.12 146 ASP A CA 1
ATOM 1099 C C . ASP A 1 146 ? -10.747 -7.049 9.000 1.00 96.12 146 ASP A C 1
ATOM 1101 O O . ASP A 1 146 ? -11.025 -7.055 7.803 1.00 96.12 146 ASP A O 1
ATOM 1105 N N . ASP A 1 147 ? -10.867 -5.948 9.746 1.00 98.06 147 ASP A N 1
ATOM 1106 C CA . ASP A 1 147 ? -11.345 -4.657 9.238 1.00 98.06 147 ASP A CA 1
ATOM 1107 C C . ASP A 1 147 ? -10.226 -3.799 8.609 1.00 98.06 147 ASP A C 1
ATOM 1109 O O . ASP A 1 147 ? -10.464 -2.658 8.222 1.00 98.06 147 ASP A O 1
ATOM 1113 N N . TYR A 1 148 ? -8.991 -4.298 8.509 1.00 98.62 148 TYR A N 1
ATOM 1114 C CA . TYR A 1 148 ? -7.867 -3.572 7.916 1.00 98.62 148 TYR A CA 1
ATOM 1115 C C . TYR A 1 148 ? -7.596 -4.035 6.484 1.00 98.62 148 TYR A C 1
ATOM 1117 O O . TYR A 1 148 ? -7.343 -5.213 6.243 1.00 98.62 148 TYR A O 1
ATOM 1125 N N . VAL A 1 149 ? -7.577 -3.098 5.538 1.00 98.88 149 VAL A N 1
ATOM 1126 C CA . VAL A 1 149 ? -7.353 -3.367 4.115 1.00 98.88 149 VAL A CA 1
ATOM 1127 C C . VAL A 1 149 ? -6.207 -2.506 3.597 1.00 98.88 149 VAL A C 1
ATOM 1129 O O . VAL A 1 149 ? -6.136 -1.306 3.869 1.00 98.88 149 VAL A O 1
ATOM 1132 N N . PHE A 1 150 ? -5.299 -3.115 2.841 1.00 98.88 150 PHE A N 1
ATOM 1133 C CA . PHE A 1 150 ? -4.083 -2.476 2.354 1.00 98.88 150 PHE A CA 1
ATOM 1134 C C . PHE A 1 150 ? -3.934 -2.678 0.855 1.00 98.88 150 PHE A C 1
ATOM 1136 O O . PHE A 1 150 ? -3.872 -3.815 0.409 1.00 98.88 150 PHE A O 1
ATOM 1143 N N . PHE A 1 151 ? -3.792 -1.599 0.089 1.00 98.94 151 PHE A N 1
ATOM 1144 C CA . PHE A 1 151 ? -3.249 -1.665 -1.266 1.00 98.94 151 PHE A CA 1
ATOM 1145 C C . PHE A 1 151 ? -1.741 -1.419 -1.203 1.00 98.94 151 PHE A C 1
ATOM 1147 O O . PHE A 1 151 ? -1.297 -0.356 -0.755 1.00 98.94 151 PHE A O 1
ATOM 1154 N N . VAL A 1 152 ? -0.962 -2.403 -1.650 1.00 98.88 152 VAL A N 1
ATOM 1155 C CA . VAL A 1 152 ? 0.501 -2.390 -1.621 1.00 98.88 152 VAL A CA 1
ATOM 1156 C C . VAL A 1 152 ? 1.017 -2.493 -3.051 1.00 98.88 152 VAL A C 1
ATOM 1158 O O . VAL A 1 152 ? 0.875 -3.524 -3.708 1.00 98.88 152 VAL A O 1
ATOM 1161 N N . MET A 1 153 ? 1.608 -1.402 -3.534 1.00 98.31 153 MET A N 1
ATOM 1162 C CA . MET A 1 153 ? 2.351 -1.339 -4.789 1.00 98.31 153 MET A CA 1
ATOM 1163 C C . MET A 1 153 ? 3.702 -0.702 -4.488 1.00 98.31 153 MET A C 1
ATOM 1165 O O . MET A 1 153 ? 3.876 0.505 -4.649 1.00 98.31 153 MET A O 1
ATOM 1169 N N . LEU A 1 154 ? 4.645 -1.494 -3.988 1.00 97.75 154 LEU A N 1
ATOM 1170 C CA . LEU A 1 154 ? 5.930 -1.011 -3.493 1.00 97.75 154 LEU A CA 1
ATOM 1171 C C . LEU A 1 154 ? 7.087 -1.803 -4.091 1.00 97.75 154 LEU A C 1
ATOM 1173 O O . LEU A 1 154 ? 7.008 -3.004 -4.326 1.00 97.75 154 LEU A O 1
ATOM 1177 N N . GLY A 1 155 ? 8.212 -1.126 -4.289 1.00 92.31 155 GLY A N 1
ATOM 1178 C CA . GLY A 1 155 ? 9.476 -1.805 -4.510 1.00 92.31 155 GLY A CA 1
ATOM 1179 C C . GLY A 1 155 ? 10.612 -0.853 -4.814 1.00 92.31 155 GLY A C 1
ATOM 1180 O O . GLY A 1 155 ? 10.407 0.211 -5.406 1.00 92.31 155 GLY A O 1
ATOM 1181 N N . LYS A 1 156 ? 11.833 -1.254 -4.450 1.00 88.44 156 LYS A N 1
ATOM 1182 C CA . LYS A 1 156 ? 13.034 -0.470 -4.740 1.00 88.44 156 LYS A CA 1
ATOM 1183 C C . LYS A 1 156 ? 13.105 -0.134 -6.240 1.00 88.44 156 LYS A C 1
ATOM 1185 O O . LYS A 1 156 ? 12.623 -0.869 -7.107 1.00 88.44 156 LYS A O 1
ATOM 1190 N N . TYR A 1 157 ? 13.706 1.012 -6.551 1.00 80.38 157 TYR A N 1
ATOM 1191 C CA . TYR A 1 157 ? 14.097 1.335 -7.919 1.00 80.38 157 TYR A CA 1
ATOM 1192 C C . TYR A 1 157 ? 14.960 0.209 -8.507 1.00 80.38 157 TYR A C 1
ATOM 1194 O O . TYR A 1 157 ? 15.949 -0.200 -7.893 1.00 80.38 157 TYR A O 1
ATOM 1202 N N . ASN A 1 158 ? 14.604 -0.256 -9.706 1.00 80.94 158 ASN A N 1
ATOM 1203 C CA . ASN A 1 158 ? 15.462 -1.175 -10.434 1.00 80.94 158 ASN A CA 1
ATOM 1204 C C . ASN A 1 158 ? 16.659 -0.392 -10.997 1.00 80.94 158 ASN A C 1
ATOM 1206 O O . ASN A 1 158 ? 16.528 0.350 -11.968 1.00 80.94 158 ASN A O 1
ATOM 1210 N N . ASP A 1 159 ? 17.821 -0.548 -10.368 1.00 80.50 159 ASP A N 1
ATOM 1211 C CA . ASP A 1 159 ? 19.093 0.06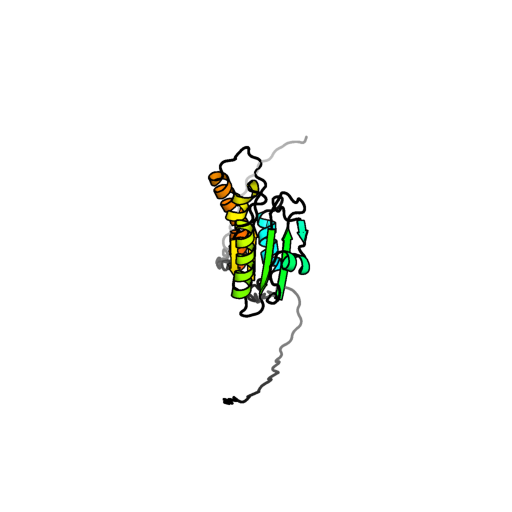9 -10.748 1.00 80.50 159 ASP A CA 1
ATOM 1212 C C . ASP A 1 159 ? 19.925 -0.777 -11.723 1.00 80.50 159 ASP A C 1
ATOM 1214 O O . ASP A 1 159 ? 21.110 -0.506 -11.930 1.00 80.50 159 ASP A O 1
ATOM 1218 N N . THR A 1 160 ? 19.306 -1.779 -12.348 1.00 83.38 160 THR A N 1
ATOM 1219 C CA . THR A 1 160 ? 19.934 -2.648 -13.347 1.00 83.38 160 THR A CA 1
ATOM 1220 C C . THR A 1 160 ? 19.554 -2.255 -14.779 1.00 83.38 160 THR A C 1
ATOM 1222 O O . THR A 1 160 ? 18.605 -1.509 -15.007 1.00 83.38 160 THR A O 1
ATOM 1225 N N . ASP A 1 161 ? 20.283 -2.798 -15.759 1.00 85.00 161 ASP A N 1
ATOM 1226 C CA . ASP A 1 161 ? 19.947 -2.685 -17.187 1.00 85.00 161 ASP A CA 1
ATOM 1227 C C . ASP A 1 161 ? 18.897 -3.735 -17.632 1.00 85.00 161 ASP A C 1
ATOM 1229 O O . ASP A 1 161 ? 18.725 -3.969 -18.831 1.00 85.00 161 ASP A O 1
ATOM 1233 N N . GLU A 1 162 ? 18.229 -4.414 -16.688 1.00 87.31 162 GLU A N 1
ATOM 1234 C CA . GLU A 1 162 ? 17.222 -5.435 -16.993 1.00 87.31 162 GLU A CA 1
ATOM 1235 C C . GLU A 1 162 ? 15.990 -4.808 -17.656 1.00 87.31 162 GLU A C 1
ATOM 1237 O O . GLU A 1 162 ? 15.445 -3.804 -17.195 1.00 87.31 162 GLU A O 1
ATOM 1242 N N . THR A 1 163 ? 15.553 -5.414 -18.756 1.00 86.19 163 THR A N 1
ATOM 1243 C CA . THR A 1 163 ? 14.416 -4.942 -19.565 1.00 86.19 163 THR A CA 1
ATOM 1244 C C . THR A 1 163 ? 13.446 -6.061 -19.925 1.00 86.19 163 THR A C 1
ATOM 1246 O O . THR A 1 163 ? 12.407 -5.787 -20.526 1.00 86.19 163 THR A O 1
ATOM 1249 N N . ASP A 1 164 ? 13.763 -7.308 -19.571 1.00 92.25 164 ASP A N 1
ATOM 1250 C CA . ASP A 1 164 ? 12.856 -8.435 -19.711 1.00 92.25 164 ASP A CA 1
ATOM 1251 C C . ASP A 1 164 ? 11.684 -8.291 -18.735 1.00 92.25 164 ASP A C 1
ATOM 1253 O O . ASP A 1 164 ? 11.857 -8.222 -17.520 1.00 92.25 164 ASP A O 1
ATOM 1257 N N . GLU A 1 165 ? 10.473 -8.224 -19.281 1.00 91.31 165 GLU A N 1
ATOM 1258 C CA . GLU A 1 165 ? 9.259 -7.944 -18.510 1.00 91.31 165 GLU A CA 1
ATOM 1259 C C . GLU A 1 165 ? 8.983 -9.013 -17.446 1.00 91.31 165 GLU A C 1
ATOM 1261 O O . GLU A 1 165 ? 8.552 -8.672 -16.348 1.00 91.31 165 GLU A O 1
ATOM 1266 N N . ALA A 1 166 ? 9.268 -10.286 -17.742 1.00 94.69 166 ALA A N 1
ATOM 1267 C CA . ALA A 1 166 ? 9.052 -11.375 -16.796 1.00 94.69 166 ALA A CA 1
ATOM 1268 C C . ALA A 1 166 ? 10.061 -11.313 -15.643 1.00 94.69 166 ALA A C 1
ATOM 1270 O O . ALA A 1 166 ? 9.663 -11.410 -14.487 1.00 94.69 166 ALA A O 1
ATOM 1271 N N . ALA A 1 167 ? 11.341 -11.061 -15.937 1.00 95.25 167 ALA A N 1
ATOM 1272 C CA . ALA A 1 167 ? 12.351 -10.854 -14.900 1.00 95.25 167 ALA A CA 1
ATOM 1273 C C . ALA A 1 167 ? 12.044 -9.626 -14.022 1.00 95.25 167 ALA A C 1
ATOM 1275 O O . ALA A 1 167 ? 12.230 -9.664 -12.806 1.00 95.25 167 ALA A O 1
ATOM 1276 N N . LEU A 1 168 ? 11.548 -8.539 -14.624 1.00 94.88 168 LEU A N 1
ATOM 1277 C CA . LEU A 1 168 ? 11.110 -7.349 -13.893 1.00 94.88 168 LEU A CA 1
ATOM 1278 C C . LEU A 1 168 ? 9.885 -7.626 -13.020 1.00 94.88 168 LEU A C 1
ATOM 1280 O O . LEU A 1 168 ? 9.806 -7.100 -11.912 1.00 94.88 168 LEU A O 1
ATOM 1284 N N . LEU A 1 169 ? 8.933 -8.424 -13.507 1.00 95.94 169 LEU A N 1
ATOM 1285 C CA . LEU A 1 169 ? 7.759 -8.817 -12.736 1.00 95.94 169 LEU A CA 1
ATOM 1286 C C . LEU A 1 169 ? 8.175 -9.645 -11.522 1.00 95.94 169 LEU A C 1
ATOM 1288 O O . LEU A 1 169 ? 7.806 -9.280 -10.412 1.00 95.94 169 LEU A O 1
ATOM 1292 N N . ASP A 1 170 ? 8.988 -10.686 -11.719 1.00 96.44 170 ASP A N 1
ATOM 1293 C CA . ASP A 1 170 ? 9.496 -11.526 -10.629 1.00 96.44 170 ASP A CA 1
ATOM 1294 C C . ASP A 1 170 ? 10.222 -10.673 -9.576 1.00 96.44 170 ASP A C 1
ATOM 1296 O O . ASP A 1 170 ? 9.950 -10.782 -8.381 1.00 96.44 170 ASP A O 1
ATOM 1300 N N . TYR A 1 171 ? 11.074 -9.741 -10.020 1.00 96.06 171 TYR A N 1
ATOM 1301 C CA . TYR A 1 171 ? 11.734 -8.788 -9.131 1.00 96.06 171 TYR A CA 1
ATOM 1302 C C . TYR A 1 171 ? 10.734 -7.952 -8.320 1.00 96.06 171 TYR A C 1
ATOM 1304 O O . TYR A 1 171 ? 10.898 -7.803 -7.110 1.00 96.06 171 TYR A O 1
ATOM 1312 N N . TYR A 1 172 ? 9.707 -7.381 -8.958 1.00 97.12 172 TYR A N 1
ATOM 1313 C CA . TYR A 1 172 ? 8.745 -6.540 -8.248 1.00 97.12 172 TYR A CA 1
ATOM 1314 C C . TYR A 1 172 ? 7.782 -7.327 -7.364 1.00 97.12 172 TYR A C 1
ATOM 1316 O O . TYR A 1 172 ? 7.374 -6.777 -6.346 1.00 97.12 172 TYR A O 1
ATOM 1324 N N . VAL A 1 173 ? 7.472 -8.585 -7.685 1.00 98.19 173 VAL A N 1
ATOM 1325 C CA . VAL A 1 173 ? 6.752 -9.491 -6.777 1.00 98.19 173 VAL A CA 1
ATOM 1326 C C . VAL A 1 173 ? 7.571 -9.677 -5.502 1.00 98.19 173 VAL A C 1
ATOM 1328 O O . VAL A 1 173 ? 7.095 -9.328 -4.427 1.00 98.19 173 VAL A O 1
ATOM 1331 N N . GLU A 1 174 ? 8.849 -10.058 -5.618 1.00 97.31 174 GLU A N 1
ATOM 1332 C CA . GLU A 1 174 ? 9.738 -10.197 -4.453 1.00 97.31 174 GLU A CA 1
ATOM 1333 C C . GLU A 1 174 ? 9.875 -8.887 -3.658 1.00 97.31 174 GLU A C 1
ATOM 1335 O O . GLU A 1 174 ? 9.981 -8.891 -2.430 1.00 97.31 174 GLU A O 1
ATOM 1340 N N . GLN A 1 175 ? 9.896 -7.738 -4.341 1.00 97.56 175 GLN A N 1
ATOM 1341 C CA . GLN A 1 175 ? 9.935 -6.448 -3.659 1.00 97.56 175 GLN A CA 1
ATOM 1342 C C . GLN A 1 175 ? 8.624 -6.117 -2.943 1.00 97.56 175 GLN A C 1
ATOM 1344 O O . GLN A 1 175 ? 8.696 -5.569 -1.843 1.00 97.56 175 GLN A O 1
ATOM 1349 N N . ASN A 1 176 ? 7.462 -6.402 -3.532 1.00 98.44 176 ASN A N 1
ATOM 1350 C CA . ASN A 1 176 ? 6.154 -6.106 -2.945 1.00 98.44 176 ASN A CA 1
ATOM 1351 C C . ASN A 1 176 ? 5.852 -7.035 -1.757 1.00 98.44 176 ASN A C 1
ATOM 1353 O O . ASN A 1 176 ? 5.349 -6.579 -0.726 1.00 98.44 176 ASN A O 1
ATOM 1357 N N . ASP A 1 177 ? 6.283 -8.297 -1.852 1.00 98.56 177 ASP A N 1
ATOM 1358 C CA . ASP A 1 177 ? 6.164 -9.310 -0.801 1.00 98.56 177 ASP A CA 1
ATOM 1359 C C . ASP A 1 177 ? 6.776 -8.852 0.524 1.00 98.56 177 ASP A C 1
ATOM 1361 O O . ASP A 1 177 ? 6.218 -9.125 1.580 1.00 98.56 177 ASP A O 1
ATOM 1365 N N . ARG A 1 178 ? 7.856 -8.059 0.506 1.00 98.31 178 ARG A N 1
ATOM 1366 C CA . ARG A 1 178 ? 8.449 -7.492 1.735 1.00 98.31 178 ARG A CA 1
ATOM 1367 C C . ARG A 1 178 ? 7.428 -6.712 2.572 1.00 98.31 178 ARG A C 1
ATOM 1369 O O . ARG A 1 178 ? 7.443 -6.793 3.799 1.00 98.31 178 ARG A O 1
ATOM 1376 N N . GLY A 1 179 ? 6.557 -5.939 1.923 1.00 98.31 179 GLY A N 1
ATOM 1377 C CA . GLY A 1 179 ? 5.489 -5.195 2.586 1.00 98.31 179 GLY A CA 1
ATOM 1378 C C . GLY A 1 179 ? 4.363 -6.107 3.067 1.00 98.31 179 GLY A C 1
ATOM 1379 O O . GLY A 1 179 ? 3.900 -5.967 4.199 1.00 98.31 179 GLY A O 1
ATOM 1380 N N . LEU A 1 180 ? 3.961 -7.072 2.237 1.00 98.75 180 LEU A N 1
ATOM 1381 C CA . LEU A 1 180 ? 2.916 -8.045 2.568 1.00 98.75 180 LEU A CA 1
ATOM 1382 C C . LEU A 1 180 ? 3.322 -8.943 3.746 1.00 98.75 180 LEU A C 1
ATOM 1384 O O . LEU A 1 180 ? 2.532 -9.142 4.669 1.00 98.75 180 LEU A O 1
ATOM 1388 N N . GLU A 1 181 ? 4.568 -9.416 3.773 1.00 98.44 181 GLU A N 1
ATOM 1389 C CA . GLU A 1 181 ? 5.154 -10.180 4.876 1.00 98.44 181 GLU A CA 1
ATOM 1390 C C . GLU A 1 181 ? 5.225 -9.353 6.163 1.00 98.44 181 GLU A C 1
ATOM 1392 O O . GLU A 1 181 ? 4.950 -9.877 7.243 1.00 98.44 181 GLU A O 1
ATOM 1397 N N . ALA A 1 182 ? 5.543 -8.056 6.072 1.00 98.38 182 ALA A N 1
ATOM 1398 C CA . ALA A 1 182 ? 5.551 -7.167 7.231 1.00 98.38 182 ALA A CA 1
ATOM 1399 C C . ALA A 1 182 ? 4.148 -6.992 7.833 1.00 98.38 182 ALA A C 1
ATOM 1401 O O . ALA A 1 182 ? 3.997 -7.052 9.055 1.00 98.38 182 ALA A O 1
ATOM 1402 N N . LEU A 1 183 ? 3.117 -6.839 6.993 1.00 98.38 183 LEU A N 1
ATOM 1403 C CA . LEU A 1 183 ? 1.720 -6.826 7.437 1.00 98.38 183 LEU A CA 1
ATOM 1404 C C . LEU A 1 183 ? 1.334 -8.169 8.060 1.00 98.38 183 LEU A C 1
ATOM 1406 O O . LEU A 1 183 ? 0.790 -8.205 9.163 1.00 98.38 183 LEU A O 1
ATOM 1410 N N . HIS A 1 184 ? 1.673 -9.276 7.399 1.00 97.69 184 HIS A N 1
ATOM 1411 C CA . HIS A 1 184 ? 1.371 -10.614 7.892 1.00 97.69 184 HIS A CA 1
ATOM 1412 C C . HIS A 1 184 ? 2.014 -10.871 9.257 1.00 97.69 184 HIS A C 1
ATOM 1414 O O . HIS A 1 184 ? 1.362 -11.393 10.159 1.00 97.69 184 HIS A O 1
ATOM 1420 N N . ALA A 1 185 ? 3.278 -10.484 9.434 1.00 96.19 185 ALA A N 1
ATOM 1421 C CA . ALA A 1 185 ? 3.987 -10.600 10.700 1.00 96.19 185 ALA A CA 1
ATOM 1422 C C . ALA A 1 185 ? 3.387 -9.694 11.782 1.00 96.19 185 ALA A C 1
ATOM 1424 O O . ALA A 1 185 ? 3.301 -10.117 12.932 1.00 96.19 185 ALA A O 1
ATOM 1425 N N . TYR A 1 186 ? 2.955 -8.480 11.422 1.00 95.81 186 TYR A N 1
ATOM 1426 C CA . TYR A 1 186 ? 2.293 -7.564 12.346 1.00 95.81 186 TYR A CA 1
ATOM 1427 C C . TYR A 1 186 ? 0.990 -8.169 12.873 1.00 95.81 186 TYR A C 1
ATOM 1429 O O . TYR A 1 186 ? 0.872 -8.369 14.076 1.00 95.81 186 TYR A O 1
ATOM 1437 N N . PHE A 1 187 ? 0.059 -8.549 11.994 1.00 94.88 187 PHE A N 1
ATOM 1438 C CA . PHE A 1 187 ? -1.261 -9.059 12.390 1.00 94.88 187 PHE A CA 1
ATOM 1439 C C . PHE A 1 187 ? -1.246 -10.480 12.969 1.00 94.88 187 PHE A C 1
ATOM 1441 O O . PHE A 1 187 ? -2.177 -10.865 13.672 1.00 94.88 187 PHE A O 1
ATOM 1448 N N . ASN A 1 188 ? -0.188 -11.259 12.726 1.00 90.50 188 ASN A N 1
ATOM 1449 C CA . ASN A 1 188 ? -0.010 -12.587 13.323 1.00 90.50 188 ASN A CA 1
ATOM 1450 C C . ASN A 1 188 ? 1.014 -12.612 14.461 1.00 90.50 188 ASN A C 1
ATOM 1452 O O . ASN A 1 188 ? 1.414 -13.697 14.897 1.00 90.50 188 ASN A O 1
ATOM 1456 N 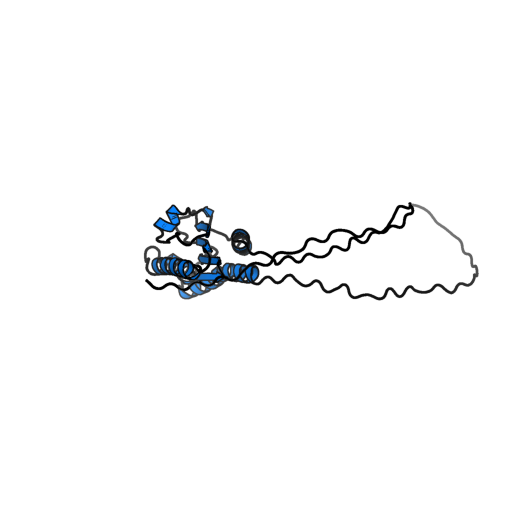N . TYR A 1 189 ? 1.446 -11.447 14.955 1.00 80.31 189 TYR A N 1
ATOM 1457 C CA . TYR A 1 189 ? 2.353 -11.383 16.089 1.00 80.31 189 TYR A CA 1
ATOM 1458 C C . TYR A 1 189 ? 1.703 -12.033 17.313 1.00 80.31 189 TYR A C 1
ATOM 1460 O O . TYR A 1 189 ? 0.697 -11.563 17.843 1.00 80.31 189 TYR A O 1
ATOM 1468 N N . GLN A 1 190 ? 2.305 -13.126 17.772 1.00 67.50 190 GLN A N 1
ATOM 1469 C CA . GLN A 1 190 ? 2.000 -13.724 19.063 1.00 67.50 190 GLN A CA 1
ATOM 1470 C C . GLN A 1 190 ? 3.099 -13.299 20.028 1.00 67.50 190 GLN A C 1
ATOM 1472 O O . GLN A 1 190 ? 4.280 -13.478 19.728 1.00 67.50 190 GLN A O 1
ATOM 1477 N N . ASP A 1 191 ? 2.705 -12.736 21.171 1.00 61.06 191 ASP A N 1
ATOM 1478 C CA . ASP A 1 191 ? 3.633 -12.382 22.242 1.00 61.06 191 ASP A CA 1
ATOM 1479 C C . ASP A 1 191 ? 4.498 -13.612 22.576 1.00 61.06 191 ASP A C 1
ATOM 1481 O O . ASP A 1 191 ? 3.939 -14.676 22.884 1.00 61.06 191 ASP A O 1
ATOM 1485 N N . PRO A 1 192 ? 5.837 -13.553 22.440 1.00 56.69 192 PRO A N 1
ATOM 1486 C CA . PRO A 1 192 ? 6.677 -14.681 22.787 1.00 56.69 192 PRO A CA 1
ATOM 1487 C C . PRO A 1 192 ? 6.500 -14.955 24.278 1.00 56.69 192 PRO A C 1
ATOM 1489 O O . PRO A 1 192 ? 6.990 -14.202 25.114 1.00 56.69 192 PRO A O 1
ATOM 1492 N N . VAL A 1 193 ? 5.820 -16.059 24.607 1.00 52.22 193 VAL A N 1
ATOM 1493 C CA . VAL A 1 193 ? 5.750 -16.584 25.974 1.00 52.22 193 VAL A CA 1
ATOM 1494 C C . VAL A 1 193 ? 7.189 -16.765 26.445 1.00 52.22 193 VAL A C 1
ATOM 1496 O O . VAL A 1 193 ? 7.879 -17.692 26.009 1.00 52.22 193 VAL A O 1
ATOM 1499 N N . LEU A 1 194 ? 7.666 -15.846 27.289 1.00 44.16 194 LEU A N 1
ATOM 1500 C CA . LEU A 1 194 ? 8.978 -15.970 27.901 1.00 44.16 194 LEU A CA 1
ATOM 1501 C C . LEU A 1 194 ? 8.995 -17.318 28.625 1.00 44.16 194 LEU A C 1
ATOM 1503 O O . LEU A 1 194 ? 8.061 -17.604 29.379 1.00 44.16 194 LEU A O 1
ATOM 1507 N N . PRO A 1 195 ? 9.998 -18.181 28.385 1.00 44.69 195 PRO A N 1
ATOM 1508 C CA . PRO A 1 195 ? 10.088 -19.418 29.133 1.00 44.69 195 PRO A CA 1
ATOM 1509 C C . PRO A 1 195 ? 10.134 -19.051 30.614 1.00 44.69 195 PRO A C 1
ATOM 1511 O O . PRO A 1 195 ? 11.019 -18.298 31.030 1.00 44.69 195 PRO A O 1
ATOM 1514 N N . GLU A 1 196 ? 9.159 -19.562 31.376 1.00 46.22 196 GLU A N 1
ATOM 1515 C CA . GLU A 1 196 ? 9.142 -19.494 32.837 1.00 46.22 196 GLU A CA 1
ATOM 1516 C C . GLU A 1 196 ? 10.570 -19.755 33.326 1.00 46.22 196 GLU A C 1
ATOM 1518 O O . GLU A 1 196 ? 11.180 -20.738 32.872 1.00 46.22 196 GLU A O 1
ATOM 1523 N N . PRO A 1 197 ? 11.148 -18.884 34.175 1.00 47.78 197 PRO A N 1
ATOM 1524 C CA . PRO A 1 197 ? 12.488 -19.109 34.677 1.00 47.78 197 PRO A CA 1
ATOM 1525 C C . PRO A 1 197 ? 12.474 -20.485 35.330 1.00 47.78 197 PRO A C 1
ATOM 1527 O O . PRO A 1 197 ? 11.802 -20.691 36.338 1.00 47.78 197 PRO A O 1
ATOM 1530 N N . SER A 1 198 ? 13.165 -21.448 34.711 1.00 50.75 198 SER A N 1
ATOM 1531 C CA . SER A 1 198 ? 13.280 -22.790 35.261 1.00 50.75 198 SER A CA 1
ATOM 1532 C C . SER A 1 198 ? 13.735 -22.616 36.698 1.00 50.75 198 SER A C 1
ATOM 1534 O O . SER A 1 198 ? 14.774 -21.979 36.904 1.00 50.75 198 SER A O 1
ATOM 1536 N N . GLU A 1 199 ? 12.956 -23.111 37.662 1.00 47.03 199 GLU A N 1
ATOM 1537 C CA . GLU A 1 199 ? 13.336 -23.121 39.070 1.00 47.03 199 GLU A CA 1
ATOM 1538 C C . GLU A 1 199 ? 14.616 -23.952 39.200 1.00 47.03 199 GLU A C 1
ATOM 1540 O O . GLU A 1 199 ? 14.609 -25.155 39.453 1.00 47.03 199 GLU A O 1
ATOM 1545 N N . SER A 1 200 ? 15.748 -23.299 38.943 1.00 47.88 200 SER A N 1
ATOM 1546 C CA . SER A 1 200 ? 17.076 -23.785 39.236 1.00 47.88 200 SER A CA 1
ATOM 1547 C C . SER A 1 200 ? 17.116 -23.841 40.743 1.00 47.88 200 SER A C 1
ATOM 1549 O O . SER A 1 200 ? 17.333 -22.822 41.400 1.00 47.88 200 SER A O 1
ATOM 1551 N N . SER A 1 201 ? 16.839 -25.031 41.270 1.00 47.16 201 SER A N 1
ATOM 1552 C CA . SER A 1 201 ? 17.002 -25.383 42.666 1.00 47.16 201 SER A CA 1
ATOM 1553 C C . SER A 1 201 ? 18.342 -24.829 43.136 1.00 47.16 201 SER A C 1
ATOM 1555 O O . SER A 1 201 ? 19.405 -25.330 42.772 1.00 47.16 201 SER A O 1
ATOM 1557 N N . ALA A 1 202 ? 18.284 -23.737 43.894 1.00 47.75 202 ALA A N 1
ATOM 1558 C CA . ALA A 1 202 ? 19.413 -23.222 44.636 1.00 47.75 202 ALA A CA 1
ATOM 1559 C C . ALA A 1 202 ? 19.658 -24.206 45.782 1.00 47.75 202 ALA A C 1
ATOM 1561 O O . ALA A 1 202 ? 19.262 -23.978 46.924 1.00 47.75 202 ALA A O 1
ATOM 1562 N N . GLU A 1 203 ? 20.264 -25.345 45.455 1.00 45.09 203 GLU A N 1
ATOM 1563 C CA . GLU A 1 203 ? 20.851 -26.218 46.453 1.00 45.09 203 GLU A CA 1
ATOM 1564 C C . GLU A 1 203 ? 22.047 -25.454 47.019 1.00 45.09 203 GLU A C 1
ATOM 1566 O O . GLU A 1 203 ? 23.090 -25.284 46.388 1.00 45.09 203 GLU A O 1
ATOM 1571 N N . SER A 1 204 ? 21.819 -24.854 48.183 1.00 49.97 204 SER A N 1
ATOM 1572 C CA . SER A 1 204 ? 22.852 -24.175 48.948 1.00 49.97 204 SER A CA 1
ATOM 1573 C C . SER A 1 204 ? 23.872 -25.231 49.374 1.00 49.97 204 SER A C 1
ATOM 1575 O O . SER A 1 204 ? 23.462 -26.211 50.000 1.00 49.97 204 SER A O 1
ATOM 1577 N N . PRO A 1 205 ? 25.175 -25.088 49.072 1.00 47.75 205 PRO A N 1
ATOM 1578 C CA . PRO A 1 205 ? 26.160 -25.990 49.638 1.00 47.75 205 PRO A CA 1
ATOM 1579 C C . PRO A 1 205 ? 26.260 -25.723 51.143 1.00 47.75 205 PRO A C 1
ATOM 1581 O O . PRO A 1 205 ? 26.717 -24.668 51.588 1.00 47.75 205 PRO A O 1
ATOM 1584 N N . ASP A 1 206 ? 25.765 -26.703 51.896 1.00 43.19 206 ASP A N 1
ATOM 1585 C CA . ASP A 1 206 ? 25.911 -26.867 53.335 1.00 43.19 206 ASP A CA 1
ATOM 1586 C C . ASP A 1 206 ? 27.387 -26.760 53.739 1.00 43.19 206 ASP A C 1
ATOM 1588 O O . ASP A 1 206 ? 28.279 -27.365 53.137 1.00 43.19 206 ASP A O 1
ATOM 1592 N N . SER A 1 207 ? 27.649 -25.939 54.754 1.00 52.16 207 SER A N 1
ATOM 1593 C CA . SER A 1 207 ? 28.977 -25.775 55.321 1.00 52.16 207 SER A CA 1
ATOM 1594 C C . SER A 1 207 ? 29.341 -26.998 56.157 1.00 52.16 207 SER A C 1
ATOM 1596 O O . SER A 1 207 ? 28.687 -27.254 57.165 1.00 52.16 207 SER A O 1
ATOM 1598 N N . SER A 1 208 ? 30.434 -27.683 55.842 1.00 53.28 208 SER A N 1
ATOM 1599 C CA . SER A 1 208 ? 31.267 -28.343 56.857 1.00 53.28 208 SER A CA 1
ATOM 1600 C C . SER A 1 208 ? 32.522 -28.953 56.232 1.00 53.28 208 SER A C 1
ATOM 1602 O O . SER A 1 208 ? 32.444 -29.914 55.486 1.00 53.28 208 SER A O 1
ATOM 1604 N N . GLU A 1 209 ? 33.682 -28.354 56.518 1.00 44.91 209 GLU A N 1
ATOM 1605 C CA . GLU A 1 209 ? 34.863 -29.017 57.108 1.00 44.91 209 GLU A CA 1
ATOM 1606 C C . GLU A 1 209 ? 36.121 -28.154 56.921 1.00 44.91 209 GLU A C 1
ATOM 1608 O O . GLU A 1 209 ? 36.747 -28.104 55.866 1.00 44.91 209 GLU A O 1
ATOM 1613 N N . GLU A 1 210 ? 36.507 -27.482 58.005 1.00 50.75 210 GLU A N 1
ATOM 1614 C CA . GLU A 1 210 ? 37.918 -27.303 58.360 1.00 50.75 210 GLU A CA 1
ATOM 1615 C C . GLU A 1 210 ? 38.409 -28.625 58.990 1.00 50.75 210 GLU A C 1
ATOM 1617 O O . GLU A 1 210 ? 37.612 -29.277 59.676 1.00 50.75 210 GLU A O 1
ATOM 1622 N N . PRO A 1 211 ? 39.694 -29.022 58.845 1.00 53.97 211 PRO A N 1
ATOM 1623 C CA . PRO A 1 211 ? 40.691 -28.423 59.739 1.00 53.97 211 PRO A CA 1
ATOM 1624 C C . PRO A 1 211 ? 42.148 -28.291 59.231 1.00 53.97 211 PRO A C 1
ATOM 1626 O O . PRO A 1 211 ? 42.662 -29.092 58.457 1.00 53.97 211 PRO A O 1
ATOM 1629 N N . ALA A 1 212 ? 42.820 -27.306 59.840 1.00 46.81 212 ALA A N 1
ATOM 1630 C CA . ALA A 1 212 ? 44.177 -27.320 60.412 1.00 46.81 212 ALA A CA 1
ATOM 1631 C C . ALA A 1 212 ? 45.430 -27.574 59.533 1.00 46.81 212 ALA A C 1
ATOM 1633 O O . ALA A 1 212 ? 45.832 -28.699 59.260 1.00 46.81 212 ALA A O 1
ATOM 1634 N N . ALA A 1 213 ? 46.133 -26.459 59.294 1.00 50.25 213 ALA A N 1
ATOM 1635 C CA . ALA A 1 213 ? 47.539 -26.172 59.634 1.00 50.25 213 ALA A CA 1
ATOM 1636 C C . ALA A 1 213 ? 48.665 -27.183 59.315 1.00 50.25 213 ALA A C 1
ATOM 1638 O O . ALA A 1 213 ? 48.782 -28.222 59.953 1.00 50.25 213 ALA A O 1
ATOM 1639 N N . SER A 1 214 ? 49.659 -26.721 58.541 1.00 48.88 214 SER A N 1
ATOM 1640 C CA . SER A 1 214 ? 51.067 -26.715 58.985 1.00 48.88 214 SER A CA 1
ATOM 1641 C C . SER A 1 214 ? 51.950 -25.829 58.096 1.00 48.88 214 SER A C 1
ATOM 1643 O O . SER A 1 214 ? 51.820 -25.817 56.875 1.00 48.88 214 SER A O 1
ATOM 1645 N N . GLU A 1 215 ? 52.841 -25.105 58.762 1.00 51.25 215 GLU A N 1
ATOM 1646 C CA . GLU A 1 215 ? 53.835 -24.138 58.294 1.00 51.25 215 GLU A CA 1
ATOM 1647 C C . GLU A 1 215 ? 54.837 -24.683 57.256 1.00 51.25 215 GLU A C 1
ATOM 1649 O O . GLU A 1 215 ? 55.221 -25.847 57.319 1.00 51.25 215 GLU A O 1
ATOM 1654 N N . SER A 1 216 ? 55.371 -23.810 56.390 1.00 53.25 216 SER A N 1
ATOM 1655 C CA . SER A 1 216 ? 56.799 -23.832 56.021 1.00 53.25 216 SER A CA 1
ATOM 1656 C C . SER A 1 216 ? 57.214 -22.568 55.262 1.00 53.25 216 SER A C 1
ATOM 1658 O O . SER A 1 216 ? 56.669 -22.216 54.221 1.00 53.25 216 SER A O 1
ATOM 1660 N N . SER A 1 217 ? 58.238 -21.935 55.813 1.00 53.34 217 SER A N 1
ATOM 1661 C CA . SER A 1 217 ? 58.970 -20.733 55.424 1.00 53.34 217 SER A CA 1
ATOM 1662 C C . SER A 1 217 ? 59.740 -20.835 54.097 1.00 53.34 217 SER A C 1
ATOM 1664 O O . SER A 1 217 ? 60.235 -21.910 53.768 1.00 53.34 217 SER A O 1
ATOM 1666 N N . ALA A 1 218 ? 59.919 -19.692 53.417 1.00 53.25 218 ALA A N 1
ATOM 1667 C CA . ALA A 1 218 ? 61.128 -19.221 52.697 1.00 53.25 218 ALA A CA 1
ATOM 1668 C C . ALA A 1 218 ? 60.712 -17.999 51.843 1.00 53.25 218 ALA A C 1
ATOM 1670 O O . ALA A 1 218 ? 59.936 -18.129 50.907 1.00 53.25 218 ALA A O 1
ATOM 1671 N N . GLU A 1 219 ? 60.921 -16.760 52.282 1.00 48.94 219 GLU A N 1
ATOM 1672 C CA . GLU A 1 219 ? 62.163 -15.975 52.197 1.00 48.94 219 GLU A CA 1
ATOM 1673 C C . GLU A 1 219 ? 62.611 -15.621 50.759 1.00 48.94 219 GLU A C 1
ATOM 1675 O O . GLU A 1 219 ? 62.938 -16.489 49.956 1.00 48.94 219 GLU A O 1
ATOM 1680 N N . SER A 1 220 ? 62.738 -14.303 50.536 1.00 50.56 220 SER A N 1
ATOM 1681 C CA . SER A 1 220 ? 63.780 -13.626 49.741 1.00 50.56 220 SER A CA 1
ATOM 1682 C C . SER A 1 220 ? 63.429 -13.023 48.368 1.00 50.56 220 SER A C 1
ATOM 1684 O O . SER A 1 220 ? 63.443 -13.708 47.354 1.00 50.56 220 SER A O 1
ATOM 1686 N N . SER A 1 221 ? 63.341 -11.678 48.383 1.00 54.31 221 SER A N 1
ATOM 1687 C CA . SER A 1 221 ? 63.915 -10.709 47.413 1.00 54.31 221 SER A CA 1
ATOM 1688 C C . SER A 1 221 ? 63.372 -10.727 45.961 1.00 54.31 221 SER A C 1
ATOM 1690 O O . SER A 1 221 ? 62.999 -11.759 45.443 1.00 54.31 221 SER A O 1
ATOM 1692 N N . ALA A 1 222 ? 63.289 -9.654 45.175 1.00 53.97 222 ALA A N 1
ATOM 1693 C CA . ALA A 1 222 ? 63.833 -8.313 45.248 1.00 53.97 222 ALA A CA 1
ATOM 1694 C C . ALA A 1 222 ? 63.090 -7.404 44.243 1.00 53.97 222 ALA A C 1
ATOM 1696 O O . ALA A 1 222 ? 62.830 -7.806 43.117 1.00 53.97 222 ALA A O 1
ATOM 1697 N N . ALA A 1 223 ? 62.910 -6.152 44.661 1.00 56.94 223 ALA A N 1
ATOM 1698 C CA . ALA A 1 223 ? 63.286 -4.944 43.925 1.00 56.94 223 ALA A CA 1
ATOM 1699 C C . ALA A 1 223 ? 62.471 -4.454 42.710 1.00 56.94 223 ALA A C 1
ATOM 1701 O O . ALA A 1 223 ? 62.173 -5.145 41.745 1.00 56.94 223 ALA A O 1
ATOM 1702 N N . ALA A 1 224 ? 62.213 -3.152 42.813 1.00 59.41 224 ALA A N 1
ATOM 1703 C CA . ALA A 1 224 ? 61.604 -2.248 41.863 1.00 59.41 224 ALA A CA 1
ATOM 1704 C C . ALA A 1 224 ? 62.336 -2.162 40.517 1.00 59.41 224 ALA A C 1
ATOM 1706 O O . ALA A 1 224 ? 63.567 -2.138 40.488 1.00 59.41 224 ALA A O 1
ATOM 1707 N N . GLN A 1 225 ? 61.565 -1.950 39.450 1.00 52.84 225 GLN A N 1
ATOM 1708 C CA . GLN A 1 225 ? 61.543 -0.694 38.688 1.00 52.84 225 GLN A CA 1
ATOM 1709 C C . GLN A 1 225 ? 60.311 -0.638 37.788 1.00 52.84 225 GLN A C 1
ATOM 1711 O O . GLN A 1 225 ? 59.931 -1.700 37.250 1.00 52.84 225 GLN A O 1
#

Foldseek 3Di:
DDDDDDDDDDDDDDDDDDDDDDDDDDDDDDDDPPPPPPPPDPDDDDQVLLVVLLCVLCPVQQAFDDWQDPVNCVVLVADCPFFPDKTKTAHPDVLDGFIKIKTQGHAPCQVVNLVRLVVSLVVVCVDPPHPVCNLLSLLWDWDDDRRMIMTGRGFGPDPDPDDPSVVSNVRNNVRRVSSVVSSVCSSPPDDPPDPDPPPPPCPDPDDDDDDDDDDDDDDDDDDDD